Protein AF-A0A3S4I2M2-F1 (afdb_monomer)

Secondary structure (DSSP, 8-state):
--GGGGGGGS-PPP---EE-GGG-B-SHHHHHHHHHTT-SEEEB-TT--HHHHHHHHTT--SEEEEEEEEEPPSSPTT---HHHHHHS--GGGT----GGGS-EEEE-TT--EEEEEE-TTPBPEEE-GGGHHHHHHTTEEEEEE--TT--HHHHHHHHHHHHHHHHHHHHH-TT---SS--EE--SS---GGGS--S-EE-TTSS---S--B--S-SS---EEEEEEEEE-SS-EEEEESS---TT-EEEEEETTEEEEEEEEEEEE-SSSEEEEEESS--GGGGGPPTTEEEEEEE-HHHHHHHHSPPPEEPPS------------------------------B-

Structure (mmCIF, N/CA/C/O backbone):
data_AF-A0A3S4I2M2-F1
#
_entry.id   AF-A0A3S4I2M2-F1
#
loop_
_atom_site.group_PDB
_atom_site.id
_atom_site.type_symbol
_atom_site.label_atom_id
_atom_site.label_alt_id
_atom_site.label_comp_id
_atom_site.label_asym_id
_atom_site.label_entity_id
_atom_site.label_seq_id
_atom_site.pdbx_PDB_ins_code
_atom_site.Cartn_x
_atom_site.Cartn_y
_atom_site.Cartn_z
_atom_site.occupancy
_atom_site.B_iso_or_equiv
_atom_site.auth_seq_id
_atom_site.auth_comp_id
_atom_site.auth_asym_id
_atom_site.auth_atom_id
_atom_site.pdbx_PDB_model_num
ATOM 1 N N . MET A 1 1 ? -7.484 -16.939 21.011 1.00 35.19 1 MET A N 1
ATOM 2 C CA . MET A 1 1 ? -7.460 -16.860 22.488 1.00 35.19 1 MET A CA 1
ATOM 3 C C . MET A 1 1 ? -6.507 -15.728 22.872 1.00 35.19 1 MET A C 1
ATOM 5 O O . MET A 1 1 ? -5.302 -15.943 22.950 1.00 35.19 1 MET A O 1
ATOM 9 N N . CYS A 1 2 ? -7.017 -14.489 22.924 1.00 37.00 2 CYS A N 1
ATOM 10 C CA . CYS A 1 2 ? -6.203 -13.297 23.186 1.00 37.00 2 CYS A CA 1
ATOM 11 C C . CYS A 1 2 ? -5.623 -13.432 24.618 1.00 37.00 2 CYS A C 1
ATOM 13 O O . CYS A 1 2 ? -6.361 -13.692 25.565 1.00 37.00 2 CYS A O 1
ATOM 15 N N . ARG A 1 3 ? -4.291 -13.352 24.763 1.00 40.66 3 ARG A N 1
ATOM 16 C CA . ARG A 1 3 ? -3.510 -13.621 25.996 1.00 40.66 3 ARG A CA 1
ATOM 17 C C . ARG A 1 3 ? -3.758 -12.620 27.152 1.00 40.66 3 ARG A C 1
ATOM 19 O O . ARG A 1 3 ? -2.915 -12.486 28.028 1.00 40.66 3 ARG A O 1
ATOM 26 N N . ILE A 1 4 ? -4.892 -11.921 27.167 1.00 50.25 4 ILE A N 1
ATOM 27 C CA . ILE A 1 4 ? -5.181 -10.821 28.101 1.00 50.25 4 ILE A CA 1
ATOM 28 C C . ILE A 1 4 ? -5.687 -11.311 29.465 1.00 50.25 4 ILE A C 1
ATOM 30 O O . ILE A 1 4 ? -5.427 -10.658 30.471 1.00 50.25 4 ILE A O 1
ATOM 34 N N . TRP A 1 5 ? -6.290 -12.502 29.554 1.00 43.62 5 TRP A N 1
ATOM 35 C CA . TRP A 1 5 ? -6.802 -13.032 30.831 1.00 43.62 5 TRP A CA 1
ATOM 36 C C . TRP A 1 5 ? -5.724 -13.209 31.918 1.00 43.62 5 TRP A C 1
ATOM 38 O O . TRP A 1 5 ? -6.047 -13.222 33.100 1.00 43.62 5 TRP A O 1
ATOM 48 N N . ALA A 1 6 ? -4.441 -13.298 31.549 1.00 43.41 6 ALA A N 1
ATOM 49 C CA . ALA A 1 6 ? -3.341 -13.411 32.509 1.00 43.41 6 ALA A CA 1
ATOM 50 C C . ALA A 1 6 ? -2.900 -12.065 33.123 1.00 43.41 6 ALA A C 1
ATOM 52 O O . ALA A 1 6 ? -2.187 -12.067 34.122 1.00 43.41 6 ALA A O 1
ATOM 53 N N . SER A 1 7 ? -3.317 -10.924 32.560 1.00 49.91 7 SER A N 1
ATOM 54 C CA . SER A 1 7 ? -2.884 -9.595 33.023 1.00 49.91 7 SER A CA 1
ATOM 55 C C . SER A 1 7 ? -3.626 -9.108 34.271 1.00 49.91 7 SER A C 1
ATOM 57 O O . SER A 1 7 ? -3.115 -8.256 34.985 1.00 49.91 7 SER A O 1
ATOM 59 N N . TRP A 1 8 ? -4.803 -9.666 34.565 1.00 52.09 8 TRP A N 1
ATOM 60 C CA . TRP A 1 8 ? -5.685 -9.223 35.655 1.00 52.09 8 TRP A CA 1
ATOM 61 C C . TRP A 1 8 ? -5.229 -9.682 37.054 1.00 52.09 8 TRP A C 1
ATOM 63 O O . TRP A 1 8 ? -5.873 -9.367 38.048 1.00 52.09 8 TRP A O 1
ATOM 73 N N . LYS A 1 9 ? -4.128 -10.444 37.143 1.00 49.28 9 LYS A N 1
ATOM 74 C CA . LYS A 1 9 ? -3.508 -10.894 38.405 1.00 49.28 9 LYS A CA 1
ATOM 75 C C . LYS A 1 9 ? -2.109 -10.320 38.644 1.00 49.28 9 LYS A C 1
ATOM 77 O O . LYS A 1 9 ? -1.438 -10.744 39.581 1.00 49.28 9 LYS A O 1
ATOM 82 N N . LEU A 1 10 ? -1.644 -9.417 37.786 1.00 59.25 10 LEU A N 1
ATOM 83 C CA . LEU A 1 10 ? -0.334 -8.795 37.928 1.00 59.25 10 LEU A CA 1
ATOM 84 C C . LEU A 1 10 ? -0.525 -7.382 38.477 1.00 59.25 10 LEU A C 1
ATOM 86 O O . LEU A 1 10 ? -1.367 -6.643 37.977 1.00 59.25 10 LEU A O 1
ATOM 90 N N . ASP A 1 11 ? 0.259 -7.029 39.493 1.00 74.94 11 ASP A N 1
ATOM 91 C CA . ASP A 1 11 ? 0.353 -5.674 40.048 1.00 74.94 11 ASP A CA 1
ATOM 92 C C . ASP A 1 11 ? 1.120 -4.773 39.065 1.00 74.94 11 ASP A C 1
ATOM 94 O O . ASP A 1 11 ? 2.280 -4.411 39.262 1.00 74.94 11 ASP A O 1
ATOM 98 N N . ILE A 1 12 ? 0.510 -4.541 37.904 1.00 75.38 12 ILE A N 1
ATOM 99 C CA . ILE A 1 12 ? 1.013 -3.642 36.872 1.00 75.38 12 ILE A CA 1
ATOM 100 C C . ILE A 1 12 ? 0.251 -2.317 36.952 1.00 75.38 12 ILE A C 1
ATOM 102 O O . ILE A 1 12 ? -0.955 -2.321 37.212 1.00 75.38 12 ILE A O 1
ATOM 106 N N . PRO A 1 13 ? 0.924 -1.177 36.706 1.00 76.12 13 PRO A N 1
ATOM 107 C CA . PRO A 1 13 ? 0.240 0.106 36.621 1.00 76.12 13 PRO A CA 1
ATOM 108 C C . PRO A 1 13 ? -0.836 0.062 35.524 1.00 76.12 13 PRO A C 1
ATOM 110 O O . PRO A 1 13 ? -0.721 -0.753 34.602 1.00 76.12 13 PRO A O 1
ATOM 113 N N . PRO A 1 14 ? -1.856 0.940 35.577 1.00 78.31 14 PRO A N 1
ATOM 114 C CA . PRO A 1 14 ? -2.854 1.034 34.520 1.00 78.31 14 PRO A CA 1
ATOM 115 C C . PRO A 1 14 ? -2.170 1.191 33.158 1.00 78.31 14 PRO A C 1
ATOM 117 O O . PRO A 1 14 ? -1.456 2.165 32.917 1.00 78.31 14 PRO A O 1
ATOM 120 N N . ILE A 1 15 ? -2.362 0.202 32.289 1.00 83.88 15 ILE A N 1
ATOM 121 C CA . ILE A 1 15 ? -1.884 0.214 30.908 1.00 83.88 15 ILE A CA 1
ATOM 122 C C . ILE A 1 15 ? -3.084 0.173 29.974 1.00 83.88 15 ILE A C 1
ATOM 124 O O . ILE A 1 15 ? -4.062 -0.528 30.236 1.00 83.88 15 ILE A O 1
ATOM 128 N N . GLU A 1 16 ? -3.002 0.901 28.867 1.00 86.31 16 GLU A N 1
ATOM 129 C CA . GLU A 1 16 ? -4.017 0.817 27.824 1.00 86.31 16 GLU A CA 1
ATOM 130 C C . GLU A 1 16 ? -3.968 -0.558 27.151 1.00 86.31 16 GLU A C 1
ATOM 132 O O . GLU A 1 16 ? -2.907 -1.057 26.758 1.00 86.31 16 GLU A O 1
ATOM 137 N N . LEU A 1 17 ? -5.134 -1.191 27.026 1.00 91.06 17 LEU A N 1
ATOM 138 C CA . LEU A 1 17 ? -5.272 -2.504 26.409 1.00 91.06 17 LEU A CA 1
ATOM 139 C C . LEU A 1 17 ? -5.835 -2.344 25.002 1.00 91.06 17 LEU A C 1
ATOM 141 O O . LEU A 1 17 ? -6.965 -1.896 24.817 1.00 91.06 17 LEU A O 1
ATOM 145 N N . HIS A 1 18 ? -5.044 -2.722 23.996 1.00 94.62 18 HIS A N 1
ATOM 146 C CA . HIS A 1 18 ? -5.425 -2.595 22.588 1.00 94.62 18 HIS A CA 1
ATOM 147 C C . HIS A 1 18 ? -5.696 -3.971 21.967 1.00 94.62 18 HIS A C 1
ATOM 149 O O . HIS A 1 18 ? -4.827 -4.853 21.947 1.00 94.62 18 HIS A O 1
ATOM 155 N N . ALA A 1 19 ? -6.897 -4.170 21.424 1.00 95.19 19 ALA A N 1
ATOM 156 C CA . ALA A 1 19 ? -7.272 -5.415 20.770 1.00 95.19 19 ALA A CA 1
ATOM 157 C C . ALA A 1 19 ? -6.795 -5.386 19.316 1.00 95.19 19 ALA A C 1
ATOM 159 O O . ALA A 1 19 ? -7.403 -4.759 18.456 1.00 95.19 19 ALA A O 1
ATOM 160 N N . SER A 1 20 ? -5.680 -6.061 19.039 1.00 91.88 20 SER A N 1
ATOM 161 C CA . SER A 1 20 ? -5.097 -6.103 17.692 1.00 91.88 20 SER A CA 1
ATOM 162 C C . SER A 1 20 ? -5.970 -6.851 16.672 1.00 91.88 20 SER A C 1
ATOM 164 O O . SER A 1 20 ? -6.857 -7.627 17.033 1.00 91.88 20 SER A O 1
ATOM 166 N N . THR A 1 21 ? -5.599 -6.754 15.392 1.00 87.50 21 THR A N 1
ATOM 167 C CA . THR A 1 21 ? -6.203 -7.526 14.289 1.00 87.50 21 THR A CA 1
ATOM 168 C C . THR A 1 21 ? -6.255 -9.032 14.509 1.00 87.50 21 THR A C 1
ATOM 170 O O . THR A 1 21 ? -7.092 -9.698 13.910 1.00 87.50 21 THR A O 1
ATOM 173 N N . GLN A 1 22 ? -5.393 -9.596 15.363 1.00 90.19 22 GLN A N 1
ATOM 174 C CA . GLN A 1 22 ? -5.428 -11.024 15.697 1.00 90.19 22 GLN A CA 1
ATOM 175 C C . GLN A 1 22 ? -6.690 -11.429 16.463 1.00 90.19 22 GLN A C 1
ATOM 177 O O . GLN A 1 22 ? -7.018 -12.614 16.517 1.00 90.19 22 GLN A O 1
ATOM 182 N N . CYS A 1 23 ? -7.402 -10.470 17.057 1.00 92.94 23 CYS A N 1
ATOM 183 C CA . CYS A 1 23 ? -8.679 -10.743 17.685 1.00 92.94 23 CYS A CA 1
ATOM 184 C C . CYS A 1 23 ? -9.833 -10.777 16.656 1.00 92.94 23 CYS A C 1
ATOM 186 O O . CYS A 1 23 ? -10.922 -11.118 17.081 1.00 92.94 23 CYS A O 1
ATOM 188 N N . ASP A 1 24 ? -9.635 -10.549 15.342 1.00 93.19 24 ASP A N 1
ATOM 189 C CA . ASP A 1 24 ? -10.648 -10.726 14.268 1.00 93.19 24 ASP A CA 1
ATOM 190 C C . ASP A 1 24 ? -12.007 -10.058 14.581 1.00 93.19 24 ASP A C 1
ATOM 192 O O . ASP A 1 24 ? -13.033 -10.722 14.759 1.00 93.19 24 ASP A O 1
ATOM 196 N N . ILE A 1 25 ? -12.002 -8.738 14.773 1.00 96.56 25 ILE A N 1
ATOM 197 C CA . ILE A 1 25 ? -13.179 -7.980 15.222 1.00 96.56 25 ILE A CA 1
ATOM 198 C C . ILE A 1 25 ? -14.020 -7.592 14.002 1.00 96.56 25 ILE A C 1
ATOM 200 O O . ILE A 1 25 ? -13.664 -6.675 13.263 1.00 96.56 25 ILE A O 1
ATOM 204 N N . ARG A 1 26 ? -15.120 -8.328 13.788 1.00 95.81 26 ARG A N 1
ATOM 205 C CA . ARG A 1 26 ? -16.028 -8.183 12.633 1.00 95.81 26 ARG A CA 1
ATOM 206 C C . ARG A 1 26 ? -17.499 -7.963 12.983 1.00 95.81 26 ARG A C 1
ATOM 208 O O . ARG A 1 26 ? -18.296 -7.721 12.083 1.00 95.81 26 ARG A O 1
ATOM 215 N N . SER A 1 27 ? -17.870 -8.097 14.253 1.00 97.50 27 SER A N 1
ATOM 216 C CA . SER A 1 27 ? -19.257 -7.968 14.698 1.00 97.50 27 SER A CA 1
ATOM 217 C C . SER A 1 27 ? -19.372 -7.033 15.891 1.00 97.50 27 SER A C 1
ATOM 219 O O . SER A 1 27 ? -18.402 -6.820 16.627 1.00 97.50 27 SER A O 1
ATOM 221 N N . VAL A 1 28 ? -20.577 -6.498 16.067 1.00 98.44 28 VAL A N 1
ATOM 222 C CA . VAL A 1 28 ? -20.928 -5.590 17.160 1.00 98.44 28 VAL A CA 1
ATOM 223 C C . VAL A 1 28 ? -20.733 -6.280 18.505 1.00 98.44 28 VAL A C 1
ATOM 225 O O . VAL A 1 28 ? -20.098 -5.726 19.398 1.00 98.44 28 VAL A O 1
ATOM 228 N N . GLU A 1 29 ? -21.182 -7.528 18.626 1.00 98.31 29 GLU A N 1
ATOM 229 C CA . GLU A 1 29 ? -21.132 -8.297 19.873 1.00 98.31 29 GLU A CA 1
ATOM 230 C C . GLU A 1 29 ? -19.689 -8.492 20.335 1.00 98.31 29 GLU A C 1
ATOM 232 O O . GLU A 1 29 ? -19.379 -8.377 21.518 1.00 98.31 29 GLU A O 1
ATOM 237 N N . LYS A 1 30 ? -18.781 -8.753 19.389 1.00 97.19 30 LYS A N 1
ATOM 238 C CA . LYS A 1 30 ? -17.368 -8.970 19.685 1.00 97.19 30 LYS A CA 1
ATOM 239 C C . LYS A 1 30 ? -16.637 -7.681 20.044 1.00 97.19 30 LYS A C 1
ATOM 241 O O . LYS A 1 30 ? -15.797 -7.708 20.940 1.00 97.19 30 LYS A O 1
ATOM 246 N N . ALA A 1 31 ? -16.934 -6.580 19.352 1.00 97.75 31 ALA A N 1
ATOM 247 C CA . ALA A 1 31 ? -16.385 -5.271 19.692 1.00 97.75 31 ALA A CA 1
ATOM 248 C C . ALA A 1 31 ? -16.832 -4.841 21.095 1.00 97.75 31 ALA A C 1
ATOM 250 O O . ALA A 1 31 ? -15.985 -4.519 21.925 1.00 97.75 31 ALA A O 1
ATOM 251 N N . LYS A 1 32 ? -18.137 -4.952 21.377 1.00 97.69 32 LYS A N 1
ATOM 252 C CA . LYS A 1 32 ? -18.720 -4.671 22.690 1.00 97.69 32 LYS A CA 1
ATOM 253 C C . LYS A 1 32 ? -18.102 -5.532 23.786 1.00 97.69 32 LYS A C 1
ATOM 255 O O . LYS A 1 32 ? -17.615 -4.995 24.767 1.00 97.69 32 LYS A O 1
ATOM 260 N N . PHE A 1 33 ? -18.028 -6.849 23.585 1.00 97.25 33 PHE A N 1
ATOM 261 C CA . PHE A 1 33 ? -17.392 -7.741 24.554 1.00 97.25 33 PHE A CA 1
ATOM 262 C C . PHE A 1 33 ? -15.953 -7.314 24.873 1.00 97.25 33 PHE A C 1
ATOM 264 O O . PHE A 1 33 ? -15.564 -7.310 26.034 1.00 97.25 33 PHE A O 1
ATOM 271 N N . LEU A 1 34 ? -15.154 -6.960 23.858 1.00 96.00 34 LEU A N 1
ATOM 272 C CA . LEU A 1 34 ? -13.774 -6.520 24.075 1.00 96.00 34 LEU A CA 1
ATOM 273 C C . LEU A 1 34 ? -13.711 -5.197 24.852 1.00 96.00 34 LEU A C 1
ATOM 275 O O . LEU A 1 34 ? -12.880 -5.072 25.746 1.00 96.00 34 LEU A O 1
ATOM 279 N N . ALA A 1 35 ? -14.596 -4.247 24.566 1.00 94.19 35 ALA A N 1
ATOM 280 C CA . ALA A 1 35 ? -14.691 -3.014 25.340 1.00 94.19 35 ALA A CA 1
ATOM 281 C C . ALA A 1 35 ? -15.106 -3.280 26.801 1.00 94.19 35 ALA A C 1
ATOM 283 O O . ALA A 1 35 ? -14.430 -2.821 27.719 1.00 94.19 35 ALA A O 1
ATOM 284 N N . ASP A 1 36 ? -16.133 -4.109 27.018 1.00 93.62 36 ASP A N 1
ATOM 285 C CA . ASP A 1 36 ? -16.655 -4.470 28.344 1.00 93.62 36 ASP A CA 1
ATOM 286 C C . ASP A 1 36 ? -15.600 -5.182 29.215 1.00 93.62 36 ASP A C 1
ATOM 288 O O . ASP A 1 36 ? -15.593 -5.037 30.438 1.00 93.62 36 ASP A O 1
ATOM 292 N N . VAL A 1 37 ? -14.669 -5.926 28.601 1.00 92.25 37 VAL A N 1
ATOM 293 C CA . VAL A 1 37 ? -13.530 -6.559 29.297 1.00 92.25 37 VAL A CA 1
ATOM 294 C C . VAL A 1 37 ? -12.271 -5.680 29.329 1.00 92.25 37 VAL A C 1
ATOM 296 O O . VAL A 1 37 ? -11.171 -6.189 29.540 1.00 92.25 37 VAL A O 1
ATOM 299 N N . GLY A 1 38 ? -12.413 -4.368 29.127 1.00 90.75 38 GLY A N 1
ATOM 300 C CA . GLY A 1 38 ? -11.394 -3.365 29.446 1.00 90.75 38 GLY A CA 1
ATOM 301 C C . GLY A 1 38 ? -10.444 -2.969 28.315 1.00 90.75 38 GLY A C 1
ATOM 302 O O . GLY A 1 38 ? -9.428 -2.332 28.591 1.00 90.75 38 GLY A O 1
ATOM 303 N N . PHE A 1 39 ? -10.719 -3.325 27.055 1.00 93.81 39 PHE A N 1
ATOM 304 C CA . PHE A 1 39 ? -9.936 -2.797 25.932 1.00 93.81 39 PHE A CA 1
ATOM 305 C C . PHE A 1 39 ? -10.372 -1.376 25.568 1.00 93.81 39 PHE A C 1
ATOM 307 O O . PHE A 1 39 ? -11.526 -1.143 25.224 1.00 93.81 39 PHE A O 1
ATOM 314 N N . THR A 1 40 ? -9.426 -0.438 25.580 1.00 94.38 40 THR A N 1
ATOM 315 C CA . THR A 1 40 ? -9.667 0.987 25.297 1.00 94.38 40 THR A CA 1
ATOM 316 C C . THR A 1 40 ? -9.562 1.329 23.811 1.00 94.38 40 THR A C 1
ATOM 318 O O . THR A 1 40 ? -10.132 2.323 23.362 1.00 94.38 40 THR A O 1
ATOM 321 N N . GLN A 1 41 ? -8.882 0.490 23.025 1.00 96.88 41 GLN A N 1
ATOM 322 C CA . GLN A 1 41 ? -8.777 0.623 21.573 1.00 96.88 41 GLN A CA 1
ATOM 323 C C . GLN A 1 41 ? -8.928 -0.738 20.894 1.00 96.88 41 GLN A C 1
ATOM 325 O O . GLN A 1 41 ? -8.338 -1.737 21.315 1.00 96.88 41 GLN A O 1
ATOM 330 N N . ILE A 1 42 ? -9.692 -0.784 19.808 1.00 97.56 42 ILE A N 1
ATOM 331 C CA . ILE A 1 42 ? -9.970 -2.006 19.054 1.00 97.56 42 ILE A CA 1
ATOM 332 C C . ILE A 1 42 ? -9.624 -1.820 17.579 1.00 97.56 42 ILE A C 1
ATOM 334 O O . ILE A 1 42 ? -10.023 -0.847 16.942 1.00 97.56 42 ILE A O 1
ATOM 338 N N . VAL A 1 43 ? -8.870 -2.767 17.021 1.00 97.56 43 VAL A N 1
ATOM 339 C CA . VAL A 1 43 ? -8.509 -2.762 15.602 1.00 97.56 43 VAL A CA 1
ATOM 340 C C . VAL A 1 43 ? -9.500 -3.623 14.839 1.00 97.56 43 VAL A C 1
ATOM 342 O O . VAL A 1 43 ? -9.501 -4.852 14.970 1.00 97.56 43 VAL A O 1
ATOM 345 N N . LEU A 1 44 ? -10.344 -2.982 14.039 1.00 97.62 44 LEU A N 1
ATOM 346 C CA . LEU A 1 44 ? -11.351 -3.687 13.259 1.00 97.62 44 LEU A CA 1
ATOM 347 C C . LEU A 1 44 ? -10.725 -4.428 12.075 1.00 97.62 44 LEU A C 1
ATOM 349 O O . LEU A 1 44 ? -9.656 -4.081 11.561 1.00 97.62 44 LEU A O 1
ATOM 353 N N . ALA A 1 45 ? -11.406 -5.486 11.649 1.00 95.69 45 ALA A N 1
ATOM 354 C CA . ALA A 1 45 ? -11.019 -6.244 10.474 1.00 95.69 45 ALA A CA 1
ATOM 355 C C . ALA A 1 45 ? -11.189 -5.404 9.196 1.00 95.69 45 ALA A C 1
ATOM 357 O O . ALA A 1 45 ? -12.135 -4.630 9.068 1.00 95.69 45 ALA A O 1
ATOM 358 N N . ARG A 1 46 ? -10.283 -5.575 8.229 1.00 93.62 46 ARG A N 1
ATOM 359 C CA . ARG A 1 46 ? -10.232 -4.768 6.990 1.00 93.62 46 ARG A CA 1
ATOM 360 C C . ARG A 1 46 ? -11.411 -5.035 6.054 1.00 93.62 46 ARG A C 1
ATOM 362 O O . ARG A 1 46 ? -11.680 -4.247 5.160 1.00 93.62 46 ARG A O 1
ATOM 369 N N . GLU A 1 47 ? -12.075 -6.166 6.251 1.00 93.75 47 GLU A N 1
ATOM 370 C CA . GLU A 1 47 ? -13.180 -6.685 5.452 1.00 93.75 47 GLU A CA 1
ATOM 371 C C . GLU A 1 47 ? -14.572 -6.130 5.815 1.00 93.75 47 GLU A C 1
ATOM 373 O O . GLU A 1 47 ? -15.581 -6.706 5.398 1.00 93.75 47 GLU A O 1
ATOM 378 N N . LEU A 1 48 ? -14.632 -5.042 6.591 1.00 95.88 48 LEU A N 1
ATOM 379 C CA . LEU A 1 48 ? -15.870 -4.369 6.989 1.00 95.88 48 LEU A CA 1
ATOM 380 C C . LEU A 1 48 ? -16.236 -3.203 6.063 1.00 95.88 48 LEU A C 1
ATOM 382 O O . LEU A 1 48 ? -15.371 -2.476 5.576 1.00 95.88 48 LEU A O 1
ATOM 386 N N . SER A 1 49 ? -17.542 -3.019 5.871 1.00 97.19 49 SER A N 1
ATOM 387 C CA . SER A 1 49 ? -18.133 -1.841 5.224 1.00 97.19 49 SER A CA 1
ATOM 388 C C . SER A 1 49 ? -18.306 -0.675 6.202 1.00 97.19 49 SER A C 1
ATOM 390 O O . SER A 1 49 ? -18.324 -0.874 7.419 1.00 97.19 49 SER A O 1
ATOM 392 N N . LEU A 1 50 ? -18.495 0.540 5.678 1.00 98.12 50 LEU A N 1
ATOM 393 C CA . LEU A 1 50 ? -18.735 1.744 6.485 1.00 98.12 50 LEU A CA 1
ATOM 394 C C . LEU A 1 50 ? -19.926 1.592 7.440 1.00 98.12 50 LEU A C 1
ATOM 396 O O . LEU A 1 50 ? -19.817 1.948 8.610 1.00 98.12 50 LEU A O 1
ATOM 400 N N . SER A 1 51 ? -21.034 0.999 6.983 1.00 97.50 51 SER A N 1
ATOM 401 C CA . SER A 1 51 ? -22.222 0.785 7.822 1.00 97.50 51 SER A CA 1
ATOM 402 C C . SER A 1 51 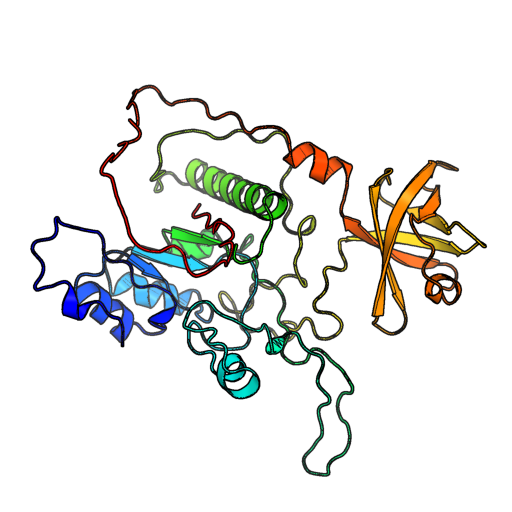? -21.956 -0.187 8.974 1.00 97.50 51 SER A C 1
ATOM 404 O O . SER A 1 51 ? -22.442 0.018 10.084 1.00 97.50 51 SER A O 1
ATOM 406 N N . GLN A 1 52 ? -21.140 -1.220 8.748 1.00 98.00 52 GLN A N 1
ATOM 407 C CA . GLN A 1 52 ? -20.729 -2.148 9.804 1.00 98.00 52 GLN A CA 1
ATOM 408 C C . GLN A 1 52 ? -19.793 -1.480 10.815 1.00 98.00 52 GLN A C 1
ATOM 410 O O . GLN A 1 52 ? -19.927 -1.719 12.013 1.00 98.00 52 GLN A O 1
ATOM 415 N N . ILE A 1 53 ? -18.869 -0.633 10.349 1.00 98.50 53 ILE A N 1
ATOM 416 C CA . ILE A 1 53 ? -17.987 0.152 11.225 1.00 98.50 53 ILE A CA 1
ATOM 417 C C . ILE A 1 53 ? -18.825 1.102 12.091 1.00 98.50 53 ILE A C 1
ATOM 419 O O . ILE A 1 53 ? -18.640 1.132 13.305 1.00 98.50 53 ILE A O 1
ATOM 423 N N . GLN A 1 54 ? -19.802 1.789 11.496 1.00 98.56 54 GLN A N 1
ATOM 424 C CA . GLN A 1 54 ? -20.709 2.691 12.205 1.00 98.56 54 GLN A CA 1
ATOM 425 C C . GLN A 1 54 ? -21.570 1.961 13.243 1.00 98.56 54 GLN A C 1
ATOM 427 O O . GLN A 1 54 ? -21.706 2.434 14.370 1.00 98.56 54 GLN A O 1
ATOM 432 N N . ALA A 1 55 ? -22.111 0.788 12.903 1.00 98.62 55 ALA A N 1
ATOM 433 C CA . ALA A 1 55 ? -22.870 -0.030 13.849 1.00 98.62 55 ALA A CA 1
ATOM 434 C C . ALA A 1 55 ? -22.011 -0.478 15.044 1.00 98.62 55 ALA A C 1
ATOM 436 O O . ALA A 1 55 ? -22.492 -0.512 16.175 1.00 98.62 55 ALA A O 1
ATOM 437 N N . ILE A 1 56 ? -20.731 -0.791 14.810 1.00 98.56 56 ILE A N 1
ATOM 438 C CA . ILE A 1 56 ? -19.781 -1.086 15.888 1.00 98.56 56 ILE A CA 1
ATOM 439 C C . ILE A 1 56 ? -19.533 0.166 16.732 1.00 98.56 56 ILE A C 1
ATOM 441 O O . ILE A 1 56 ? -19.628 0.084 17.952 1.00 98.56 56 ILE A O 1
ATOM 445 N N . HIS A 1 57 ? -19.273 1.317 16.110 1.00 98.56 57 HIS A N 1
ATOM 446 C CA . HIS A 1 57 ? -19.043 2.575 16.822 1.00 98.56 57 HIS A CA 1
ATOM 447 C C . HIS A 1 57 ? -20.194 2.945 17.764 1.00 98.56 57 HIS A C 1
ATOM 449 O O . HIS A 1 57 ? -19.951 3.335 18.898 1.00 98.56 57 HIS A O 1
ATOM 455 N N . GLN A 1 58 ? -21.442 2.760 17.335 1.00 98.38 58 GLN A N 1
ATOM 456 C CA . GLN A 1 58 ? -22.624 3.055 18.154 1.00 98.38 58 GLN A CA 1
ATOM 457 C C . GLN A 1 58 ? -22.780 2.141 19.381 1.00 98.38 58 GLN A C 1
ATOM 459 O O . GLN A 1 58 ? -23.568 2.446 20.273 1.00 98.38 58 GLN A O 1
ATOM 464 N N . ALA A 1 59 ? -22.071 1.013 19.426 1.00 97.88 59 ALA A N 1
ATOM 465 C CA . ALA A 1 59 ? -22.230 -0.008 20.455 1.00 97.88 59 ALA A CA 1
ATOM 466 C C . ALA A 1 59 ? -21.068 -0.078 21.460 1.00 97.88 59 ALA A C 1
ATOM 468 O O . ALA A 1 59 ? -21.116 -0.912 22.369 1.00 97.88 59 ALA A O 1
ATOM 469 N N . THR A 1 60 ? -20.022 0.737 21.290 1.00 96.94 60 THR A N 1
ATOM 470 C CA . THR A 1 60 ? -18.832 0.734 22.151 1.00 96.94 60 THR A CA 1
ATOM 471 C C . THR A 1 60 ? -18.179 2.112 22.242 1.00 96.94 60 THR A C 1
ATOM 473 O O . THR A 1 60 ? -18.020 2.795 21.236 1.00 96.94 60 THR A O 1
ATOM 476 N N . ASP A 1 61 ? -17.672 2.449 23.429 1.00 95.12 61 ASP A N 1
ATOM 477 C CA . ASP A 1 61 ? -16.863 3.654 23.660 1.00 95.12 61 ASP A CA 1
ATOM 478 C C . ASP A 1 61 ? -15.368 3.454 23.338 1.00 95.12 61 ASP A C 1
ATOM 480 O O . ASP A 1 61 ? -14.598 4.414 23.298 1.00 95.12 61 ASP A O 1
ATOM 484 N N . ALA A 1 62 ? -14.926 2.211 23.101 1.00 96.62 62 ALA A N 1
ATOM 485 C CA . ALA A 1 62 ? -13.549 1.926 22.699 1.00 96.62 62 ALA A CA 1
ATOM 486 C C . ALA A 1 62 ? -13.174 2.637 21.387 1.00 96.62 62 ALA A C 1
ATOM 488 O O . ALA A 1 62 ? -13.920 2.620 20.405 1.00 96.62 62 ALA A O 1
ATOM 489 N N . THR A 1 63 ? -11.962 3.190 21.343 1.00 97.69 63 THR A N 1
ATOM 490 C CA . THR A 1 63 ? -11.421 3.855 20.153 1.00 97.69 63 THR A CA 1
ATOM 491 C C . THR A 1 63 ? -11.302 2.860 19.002 1.00 97.69 63 THR A C 1
ATOM 493 O O . THR A 1 63 ? -10.654 1.819 19.126 1.00 97.69 63 THR A O 1
ATOM 496 N N . ILE A 1 64 ? -11.889 3.191 17.852 1.00 98.50 64 ILE A N 1
ATOM 497 C CA . ILE A 1 64 ? -11.812 2.357 16.651 1.00 98.50 64 ILE A CA 1
ATOM 498 C C . ILE A 1 64 ? -10.556 2.701 15.846 1.00 98.50 64 ILE A C 1
ATOM 500 O O . ILE A 1 64 ? -10.371 3.838 15.397 1.00 98.50 64 ILE A O 1
ATOM 504 N N . GLU A 1 65 ? -9.725 1.684 15.613 1.00 98.44 65 GLU A N 1
ATOM 505 C CA . GLU A 1 65 ? -8.603 1.713 14.677 1.00 98.44 65 GLU A CA 1
ATOM 506 C C . GLU A 1 65 ? -8.921 0.906 13.410 1.00 98.44 65 GLU A C 1
ATOM 508 O O . GLU A 1 65 ? -9.404 -0.228 13.489 1.00 98.44 65 GLU A O 1
ATOM 513 N N . PHE A 1 66 ? -8.610 1.458 12.234 1.00 98.12 66 PHE A N 1
ATOM 514 C CA . PHE A 1 66 ? -8.860 0.806 10.943 1.00 98.12 66 PHE A CA 1
ATOM 515 C C . PHE A 1 66 ? -7.666 0.930 9.989 1.00 98.12 66 PHE A C 1
ATOM 517 O O . PHE A 1 66 ? -6.977 1.951 9.966 1.00 98.12 66 PHE A O 1
ATOM 524 N N . PHE A 1 67 ? -7.409 -0.101 9.173 1.00 97.44 67 PHE A N 1
ATOM 525 C CA . PHE A 1 67 ? -6.343 -0.043 8.166 1.00 97.44 67 PHE A CA 1
ATOM 526 C C . PHE A 1 67 ? -6.775 0.776 6.957 1.00 97.44 67 PHE A C 1
ATOM 528 O O . PHE A 1 67 ? -7.761 0.452 6.301 1.00 97.44 67 PHE A O 1
ATOM 535 N N . ILE A 1 68 ? -5.953 1.749 6.589 1.00 97.81 68 ILE A N 1
ATOM 536 C CA . ILE A 1 68 ? -6.205 2.630 5.445 1.00 97.81 68 ILE A CA 1
ATOM 537 C C . ILE A 1 68 ? -5.256 2.407 4.275 1.00 97.81 68 ILE A C 1
ATOM 539 O O . ILE A 1 68 ? -5.589 2.789 3.159 1.00 97.81 68 ILE A O 1
ATOM 543 N N . HIS A 1 69 ? -4.103 1.766 4.495 1.00 97.75 69 HIS A N 1
ATOM 544 C CA . HIS A 1 69 ? -3.112 1.616 3.433 1.00 97.75 69 HIS A CA 1
ATOM 545 C C . HIS A 1 69 ? -2.244 0.361 3.544 1.00 97.75 69 HIS A C 1
ATOM 547 O O . HIS A 1 69 ? -1.928 -0.098 4.647 1.00 97.75 69 HIS A O 1
ATOM 553 N N . GLY A 1 70 ? -1.800 -0.140 2.391 1.00 95.38 70 GLY A N 1
ATOM 554 C CA . GLY A 1 70 ? -0.798 -1.195 2.245 1.00 95.38 70 GLY A CA 1
ATOM 555 C C . GLY A 1 70 ? -1.390 -2.589 2.040 1.00 95.38 70 GLY A C 1
ATOM 556 O O . GLY A 1 70 ? -2.569 -2.748 1.751 1.00 95.38 70 GLY A O 1
ATOM 557 N N . ALA A 1 71 ? -0.570 -3.635 2.139 1.00 92.44 71 ALA A N 1
ATOM 558 C CA . ALA A 1 71 ? -0.919 -4.958 1.614 1.00 92.44 71 ALA A CA 1
ATOM 559 C C . ALA A 1 71 ? -2.230 -5.547 2.187 1.00 92.44 71 ALA A C 1
ATOM 561 O O . ALA A 1 71 ? -2.322 -5.832 3.387 1.00 92.44 71 ALA A O 1
ATOM 562 N N . LEU A 1 72 ? -3.210 -5.833 1.315 1.00 92.50 72 LEU A N 1
ATOM 563 C CA . LEU A 1 72 ? -4.392 -6.625 1.672 1.00 92.50 72 LEU A CA 1
ATOM 564 C C . LEU A 1 72 ? -4.066 -8.119 1.718 1.00 92.50 72 LEU A C 1
ATOM 566 O O . LEU A 1 72 ? -3.278 -8.647 0.925 1.00 92.50 72 LEU A O 1
ATOM 570 N N . CYS A 1 73 ? -4.685 -8.798 2.680 1.00 91.06 73 CYS A N 1
ATOM 571 C CA . CYS A 1 73 ? -4.603 -10.241 2.832 1.00 91.06 73 CYS A CA 1
ATOM 572 C C . CYS A 1 73 ? -5.783 -10.904 2.125 1.00 91.06 73 CYS A C 1
ATOM 574 O O . CYS A 1 73 ? -6.914 -10.463 2.277 1.00 91.06 73 CYS A O 1
ATOM 576 N N . VAL A 1 74 ? -5.510 -12.009 1.425 1.00 91.88 74 VAL A N 1
ATOM 577 C CA . VAL A 1 74 ? -6.548 -12.881 0.842 1.00 91.88 74 VAL A CA 1
ATOM 578 C C . VAL A 1 74 ? -7.350 -13.637 1.904 1.00 91.88 74 VAL A C 1
ATOM 580 O O . VAL A 1 74 ? -8.482 -14.037 1.668 1.00 91.88 74 VAL A O 1
ATOM 583 N N . ALA A 1 75 ? -6.761 -13.826 3.085 1.00 91.19 75 ALA A N 1
ATOM 584 C CA . ALA A 1 75 ? -7.427 -14.399 4.244 1.00 91.19 75 ALA A CA 1
ATOM 585 C C . ALA A 1 75 ? -8.065 -13.304 5.107 1.00 91.19 75 ALA A C 1
ATOM 587 O O . ALA A 1 75 ? -7.590 -12.166 5.119 1.00 91.19 75 ALA A O 1
ATOM 588 N N . TYR A 1 76 ? -9.078 -13.687 5.885 1.00 86.62 76 TYR A N 1
ATOM 589 C CA . TYR A 1 76 ? -9.688 -12.822 6.893 1.00 86.62 76 TYR A CA 1
ATOM 590 C C . TYR A 1 76 ? -8.670 -12.356 7.939 1.00 86.62 76 TYR A C 1
ATOM 592 O O . TYR A 1 76 ? -7.684 -13.047 8.236 1.00 86.62 76 TYR A O 1
ATOM 600 N N . SER A 1 77 ? -8.898 -11.161 8.480 1.00 84.62 77 SER A N 1
ATOM 601 C CA . SER A 1 77 ? -7.954 -10.469 9.354 1.00 84.62 77 SER A CA 1
ATOM 602 C C . SER A 1 77 ? -7.570 -11.334 10.562 1.00 84.62 77 SER A C 1
ATOM 604 O O . SER A 1 77 ? -8.400 -11.712 11.382 1.00 84.62 77 SER A O 1
ATOM 606 N N . GLY A 1 78 ? -6.282 -11.682 10.664 1.00 81.06 78 GLY A N 1
ATOM 607 C CA . GLY A 1 78 ? -5.765 -12.526 11.749 1.00 81.06 78 GLY A CA 1
ATOM 608 C C . GLY A 1 78 ? -6.066 -14.027 11.628 1.00 81.06 78 GLY A C 1
ATOM 609 O O . GLY A 1 78 ? -5.774 -14.766 12.564 1.00 81.06 78 GLY A O 1
ATOM 610 N N . GLN A 1 79 ? -6.613 -14.496 10.500 1.00 89.31 79 GLN A N 1
ATOM 611 C CA . GLN A 1 79 ? -7.036 -15.890 10.292 1.00 89.31 79 GLN A CA 1
ATOM 612 C C . GLN A 1 79 ? -6.357 -16.534 9.069 1.00 89.31 79 GLN A C 1
ATOM 614 O O . GLN A 1 79 ? -7.011 -17.054 8.167 1.00 89.31 79 GLN A O 1
ATOM 619 N N . CYS A 1 80 ? -5.019 -16.510 9.015 1.00 91.62 80 CYS A N 1
ATOM 620 C CA . CYS A 1 80 ? -4.253 -17.088 7.905 1.00 91.62 80 CYS A CA 1
ATOM 621 C C . CYS A 1 80 ? -3.497 -18.366 8.313 1.00 91.62 80 CYS A C 1
ATOM 623 O O . CYS A 1 80 ? -2.488 -18.312 9.020 1.00 91.62 80 CYS A O 1
ATOM 625 N N . TYR A 1 81 ? -3.950 -19.517 7.801 1.00 93.12 81 TYR A N 1
ATOM 626 C CA . TYR A 1 81 ? -3.369 -20.835 8.103 1.00 93.12 81 TYR A CA 1
ATOM 627 C C . TYR A 1 81 ? -2.503 -21.420 6.979 1.00 93.12 81 TYR A C 1
ATOM 629 O O . TYR A 1 81 ? -1.645 -22.256 7.257 1.00 93.12 81 TYR A O 1
ATOM 637 N N . ILE A 1 82 ? -2.656 -20.942 5.736 1.00 93.25 82 ILE A N 1
ATOM 638 C CA . ILE A 1 82 ? -1.927 -21.462 4.562 1.00 93.25 82 ILE A CA 1
ATOM 639 C C . ILE A 1 82 ? -0.407 -21.430 4.757 1.00 93.25 82 ILE A C 1
ATOM 641 O O . ILE A 1 82 ? 0.281 -22.402 4.461 1.00 93.25 82 ILE A O 1
ATOM 645 N N . SER A 1 83 ? 0.112 -20.343 5.339 1.00 91.94 83 SER A N 1
ATOM 646 C CA . SER A 1 83 ? 1.545 -20.195 5.606 1.00 91.94 83 SER A CA 1
ATOM 647 C C . SER A 1 83 ? 2.065 -21.310 6.515 1.00 91.94 83 SER A C 1
ATOM 649 O O . SER A 1 83 ? 3.130 -21.869 6.254 1.00 91.94 83 SER A O 1
ATOM 651 N N . HIS A 1 84 ? 1.309 -21.647 7.563 1.00 93.62 84 HIS A N 1
ATOM 652 C CA . HIS A 1 84 ? 1.716 -22.673 8.514 1.00 93.62 84 HIS A CA 1
ATOM 653 C C . HIS A 1 84 ? 1.605 -24.062 7.892 1.00 93.62 84 HIS A C 1
ATOM 655 O O . HIS A 1 84 ? 2.552 -24.833 7.986 1.00 93.62 84 HIS A O 1
ATOM 661 N N . ALA A 1 85 ? 0.502 -24.339 7.194 1.00 93.88 85 ALA A N 1
ATOM 662 C CA . ALA A 1 85 ? 0.280 -25.623 6.538 1.00 93.88 85 ALA A CA 1
ATOM 663 C C . ALA A 1 85 ? 1.366 -25.958 5.499 1.00 93.88 85 ALA A C 1
ATOM 665 O O . ALA A 1 85 ? 1.796 -27.101 5.419 1.00 93.88 85 ALA A O 1
ATOM 666 N N . GLN A 1 86 ? 1.836 -24.970 4.729 1.00 92.06 86 GLN A N 1
ATOM 667 C CA . GLN A 1 86 ? 2.821 -25.205 3.666 1.00 92.06 86 GLN A CA 1
ATOM 668 C C . GLN A 1 86 ? 4.280 -25.137 4.130 1.00 92.06 86 GLN A C 1
ATOM 670 O O . GLN A 1 86 ? 5.131 -25.808 3.559 1.00 92.06 86 GLN A O 1
ATOM 675 N N . THR A 1 87 ? 4.600 -24.293 5.117 1.00 92.06 87 THR A N 1
ATOM 676 C CA . THR A 1 87 ? 6.005 -23.970 5.451 1.00 92.06 87 THR A CA 1
ATOM 677 C C . THR A 1 87 ? 6.350 -24.128 6.931 1.00 92.06 87 THR A C 1
ATOM 679 O O . THR A 1 87 ? 7.479 -23.862 7.331 1.00 92.06 87 THR A O 1
ATOM 682 N N . GLY A 1 88 ? 5.375 -24.459 7.783 1.00 93.62 88 GLY A N 1
ATOM 683 C CA . GLY A 1 88 ? 5.506 -24.416 9.242 1.00 93.62 88 GLY A CA 1
ATOM 684 C C . GLY A 1 88 ? 5.490 -22.999 9.841 1.00 93.62 88 GLY A C 1
ATOM 685 O O . GLY A 1 88 ? 5.251 -22.841 11.039 1.00 93.62 88 GLY A O 1
ATOM 686 N N . ARG A 1 89 ? 5.655 -21.941 9.034 1.00 93.38 89 ARG A N 1
ATOM 687 C CA . ARG A 1 89 ? 5.711 -20.539 9.490 1.00 93.38 89 ARG A CA 1
ATOM 688 C C . ARG A 1 89 ? 4.317 -19.955 9.724 1.00 93.38 89 ARG A C 1
ATOM 690 O O . ARG A 1 89 ? 3.470 -19.978 8.831 1.00 93.38 89 ARG A O 1
ATOM 697 N N . SER A 1 90 ? 4.054 -19.401 10.909 1.00 92.12 90 SER A N 1
ATOM 698 C CA . SER A 1 90 ? 2.721 -18.898 11.277 1.00 92.12 90 SER A CA 1
ATOM 699 C C . SER A 1 90 ? 2.555 -17.401 10.995 1.00 92.12 90 SER A C 1
ATOM 701 O O . SER A 1 90 ? 3.091 -16.548 11.708 1.00 92.12 90 SER A O 1
ATOM 703 N N . ALA A 1 91 ? 1.715 -17.071 10.009 1.00 90.62 91 ALA A N 1
ATOM 704 C CA . ALA A 1 91 ? 1.347 -15.688 9.702 1.00 90.62 91 ALA A CA 1
ATOM 705 C C . ALA A 1 91 ? 0.681 -14.980 10.900 1.00 90.62 91 ALA A C 1
ATOM 707 O O . ALA A 1 91 ? 1.004 -13.824 11.177 1.00 90.62 91 ALA A O 1
ATOM 708 N N . ASN A 1 92 ? -0.144 -15.704 11.664 1.00 90.31 92 ASN A N 1
ATOM 709 C CA . ASN A 1 92 ? -0.831 -15.214 12.870 1.00 90.31 92 ASN A CA 1
ATOM 710 C C . ASN A 1 92 ? 0.126 -14.955 14.055 1.00 90.31 92 ASN A C 1
ATOM 712 O O . ASN A 1 92 ? -0.254 -14.353 15.054 1.00 90.31 92 ASN A O 1
ATOM 716 N N . ARG A 1 93 ? 1.392 -15.385 13.958 1.00 89.88 93 ARG A N 1
ATOM 717 C CA . ARG A 1 93 ? 2.454 -15.100 14.942 1.00 89.88 93 ARG A CA 1
ATOM 718 C C . ARG A 1 93 ? 3.520 -14.150 14.405 1.00 89.88 93 ARG A C 1
ATOM 720 O O . ARG A 1 93 ? 4.624 -14.097 14.937 1.00 89.88 93 ARG A O 1
ATOM 727 N N . GLY A 1 94 ? 3.207 -13.418 13.339 1.00 87.56 94 GLY A N 1
ATOM 728 C CA . GLY A 1 94 ? 4.154 -12.479 12.762 1.00 87.56 94 GLY A CA 1
ATOM 729 C C . GLY A 1 94 ? 5.262 -13.153 11.953 1.00 87.56 94 GLY A C 1
ATOM 730 O O . GLY A 1 94 ? 6.278 -12.517 11.711 1.00 87.56 94 GLY A O 1
ATOM 731 N N . ASP A 1 95 ? 5.074 -14.377 11.451 1.00 91.19 95 ASP A N 1
ATOM 732 C CA . ASP A 1 95 ? 6.027 -15.070 10.568 1.00 91.19 95 ASP A CA 1
ATOM 733 C C . ASP A 1 95 ? 5.336 -15.549 9.279 1.00 91.19 95 ASP A C 1
ATOM 735 O O . ASP A 1 95 ? 5.127 -16.734 9.040 1.00 91.19 95 ASP A O 1
ATOM 739 N N . CYS A 1 96 ? 4.880 -14.596 8.462 1.00 91.94 96 CYS A N 1
ATOM 740 C CA . CYS A 1 96 ? 4.187 -14.885 7.210 1.00 91.94 96 CYS A CA 1
ATOM 741 C C . CYS A 1 96 ? 5.191 -15.270 6.112 1.00 91.94 96 CYS A C 1
ATOM 743 O O . CYS A 1 96 ? 6.131 -14.522 5.845 1.00 91.94 96 CYS A O 1
ATOM 745 N N . SER A 1 97 ? 4.953 -16.401 5.441 1.00 92.38 97 SER A N 1
ATOM 746 C CA . SER A 1 97 ? 5.731 -16.856 4.275 1.00 92.38 97 SER A CA 1
ATOM 747 C C . SER A 1 97 ? 5.381 -16.148 2.965 1.00 92.38 97 SER A C 1
ATOM 749 O O . SER A 1 97 ? 6.103 -16.299 1.988 1.00 92.38 97 SER A O 1
ATOM 751 N N . GLN A 1 98 ? 4.286 -15.382 2.937 1.00 92.38 98 GLN A N 1
ATOM 752 C CA . GLN A 1 98 ? 3.701 -14.810 1.719 1.00 92.38 98 GLN A CA 1
ATOM 753 C C . GLN A 1 98 ? 3.319 -15.855 0.655 1.00 92.38 98 GLN A C 1
ATOM 755 O O . GLN A 1 98 ? 3.338 -15.558 -0.535 1.00 92.38 98 GLN A O 1
ATOM 760 N N . ALA A 1 99 ? 2.885 -17.051 1.072 1.00 93.50 99 ALA A N 1
ATOM 761 C CA . ALA A 1 99 ? 2.394 -18.103 0.175 1.00 93.50 99 ALA A CA 1
ATOM 762 C C . ALA A 1 99 ? 1.337 -17.623 -0.841 1.00 93.50 99 ALA A C 1
ATOM 764 O O . ALA A 1 99 ? 1.330 -18.063 -1.987 1.00 93.50 99 ALA A O 1
ATOM 765 N N . CYS A 1 100 ? 0.478 -16.667 -0.469 1.00 92.62 100 CYS A N 1
ATOM 766 C CA . CYS A 1 100 ? -0.512 -16.083 -1.381 1.00 92.62 100 CYS A CA 1
ATOM 767 C C . CYS A 1 100 ? 0.095 -15.285 -2.553 1.00 92.62 100 CYS A C 1
ATOM 769 O O . CYS A 1 100 ? -0.622 -14.922 -3.479 1.00 92.62 100 CYS A O 1
ATOM 771 N N . ARG A 1 101 ? 1.400 -14.991 -2.521 1.00 92.50 101 ARG A N 1
ATOM 772 C CA . ARG A 1 101 ? 2.129 -14.274 -3.575 1.00 92.50 101 ARG A CA 1
ATOM 773 C C . ARG A 1 101 ? 2.871 -15.210 -4.529 1.00 92.50 101 ARG A C 1
ATOM 775 O O . ARG A 1 101 ? 3.451 -14.719 -5.489 1.00 92.50 101 ARG A O 1
ATOM 782 N N . LEU A 1 102 ? 2.861 -16.522 -4.295 1.00 92.00 102 LEU A N 1
ATOM 783 C CA . LEU A 1 102 ? 3.467 -17.505 -5.198 1.00 92.00 102 LEU A CA 1
ATOM 784 C C . LEU A 1 102 ? 2.602 -17.718 -6.456 1.00 92.00 102 LEU A C 1
ATOM 786 O O . LEU A 1 102 ? 1.403 -17.427 -6.414 1.00 92.00 102 LEU A O 1
ATOM 790 N N . PRO A 1 103 ? 3.188 -18.180 -7.574 1.00 92.06 103 PRO A N 1
ATOM 791 C CA . PRO A 1 103 ? 2.422 -18.595 -8.743 1.00 92.06 103 PRO A CA 1
ATOM 792 C C . PRO A 1 103 ? 1.725 -19.943 -8.493 1.00 92.06 103 PRO A C 1
ATOM 794 O O . PRO A 1 103 ? 2.271 -20.832 -7.841 1.00 92.06 103 PRO A O 1
ATOM 797 N N . TYR A 1 104 ? 0.517 -20.092 -9.033 1.00 93.00 104 TYR A N 1
ATOM 798 C CA . TY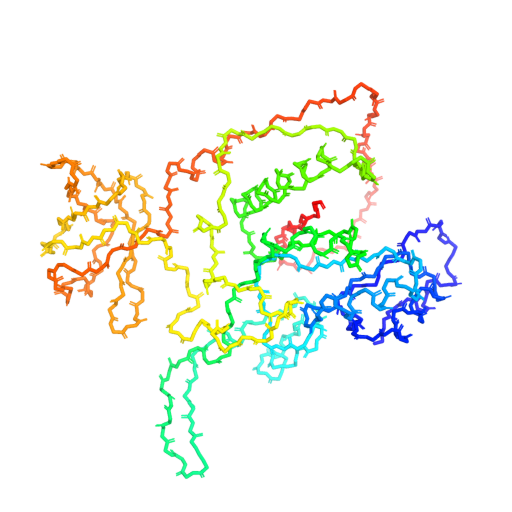R A 1 104 ? -0.330 -21.278 -8.929 1.00 93.00 104 TYR A CA 1
ATOM 799 C C . TYR A 1 104 ? -0.933 -21.632 -10.292 1.00 93.00 104 TYR A C 1
ATOM 801 O O . TYR A 1 104 ? -1.303 -20.750 -11.069 1.00 93.00 104 TYR A O 1
ATOM 809 N N . THR A 1 105 ? -1.099 -22.930 -10.543 1.00 94.69 105 THR A N 1
ATOM 810 C CA . THR A 1 105 ? -1.845 -23.451 -11.695 1.00 94.69 105 THR A CA 1
ATOM 811 C C . THR A 1 105 ? -3.209 -23.949 -11.225 1.00 94.69 105 THR A C 1
ATOM 813 O O . THR A 1 105 ? -3.292 -24.922 -10.476 1.00 94.69 105 THR A O 1
ATOM 816 N N . LEU A 1 106 ? -4.276 -23.272 -11.654 1.00 95.19 106 LEU A N 1
ATOM 817 C CA . LEU A 1 106 ? -5.662 -23.646 -11.378 1.00 95.19 106 LEU A CA 1
ATOM 818 C C . LEU A 1 106 ? -6.124 -24.698 -12.380 1.00 95.19 106 LEU A C 1
ATOM 820 O O . LEU A 1 106 ? -6.041 -24.487 -13.593 1.00 95.19 106 LEU A O 1
ATOM 824 N N . LYS A 1 107 ? -6.655 -25.800 -11.857 1.00 96.44 107 LYS A N 1
ATOM 825 C CA . LYS A 1 107 ? -7.292 -26.862 -12.632 1.00 96.44 107 LYS A CA 1
ATOM 826 C C . LYS A 1 107 ? -8.759 -26.982 -12.236 1.00 96.44 107 LYS A C 1
ATOM 828 O O . LYS A 1 107 ? -9.090 -26.716 -11.082 1.00 96.44 107 LYS A O 1
ATOM 833 N N . ASP A 1 108 ? -9.610 -27.347 -13.186 1.00 96.12 108 ASP A N 1
ATOM 834 C CA . ASP A 1 108 ? -11.000 -27.703 -12.898 1.00 96.12 108 ASP A CA 1
ATOM 835 C C . ASP A 1 108 ? -11.121 -29.136 -12.343 1.00 96.12 108 ASP A C 1
ATOM 837 O O . ASP A 1 108 ? -10.124 -29.832 -12.134 1.00 96.12 108 ASP A O 1
ATOM 841 N N . ASP A 1 109 ? -12.354 -29.566 -12.084 1.00 95.88 109 ASP A N 1
ATOM 842 C CA . ASP A 1 109 ? -12.703 -30.900 -11.585 1.00 95.88 109 ASP A CA 1
ATOM 843 C C . ASP A 1 109 ? -12.317 -32.038 -12.547 1.00 95.88 109 ASP A C 1
ATOM 845 O O . ASP A 1 109 ? -12.067 -33.160 -12.112 1.00 95.88 109 ASP A O 1
ATOM 849 N N . GLN A 1 110 ? -12.195 -31.738 -13.841 1.00 96.19 110 GLN A N 1
ATOM 850 C CA . GLN A 1 110 ? -11.735 -32.656 -14.886 1.00 96.19 110 GLN A CA 1
ATOM 851 C C . GLN A 1 110 ? -10.208 -32.627 -15.076 1.00 96.19 110 GLN A C 1
ATOM 853 O O . GLN A 1 110 ? -9.670 -33.324 -15.937 1.00 96.19 110 GLN A O 1
ATOM 858 N N . GLY A 1 111 ? -9.485 -31.823 -14.290 1.00 94.31 111 GLY A N 1
ATOM 859 C CA . GLY A 1 111 ? -8.031 -31.686 -14.358 1.00 94.31 111 GLY A CA 1
ATOM 860 C C . GLY A 1 111 ? -7.521 -30.789 -15.491 1.00 94.31 111 GLY A C 1
ATOM 861 O O . GLY A 1 111 ? -6.303 -30.689 -15.681 1.00 94.31 111 GLY A O 1
ATOM 862 N N . ARG A 1 112 ? -8.407 -30.108 -16.228 1.00 95.94 112 ARG A N 1
ATOM 863 C CA . ARG A 1 112 ? -8.038 -29.169 -17.297 1.00 95.94 112 ARG A CA 1
ATOM 864 C C . ARG A 1 112 ? -7.501 -27.881 -16.686 1.00 95.94 112 ARG A C 1
ATOM 866 O O . ARG A 1 112 ? -8.018 -27.387 -15.688 1.00 95.94 112 ARG A O 1
ATOM 873 N N . VAL A 1 113 ? -6.454 -27.320 -17.290 1.00 96.25 113 VAL A N 1
ATOM 874 C CA . VAL A 1 113 ? -5.835 -26.078 -16.808 1.00 96.25 113 VAL A CA 1
ATOM 875 C C . VAL A 1 113 ? -6.718 -24.883 -17.166 1.00 96.25 113 VAL A C 1
ATOM 877 O O . VAL A 1 113 ? -6.867 -24.545 -18.336 1.00 96.25 113 VAL A O 1
ATOM 880 N N . VAL A 1 114 ? -7.261 -24.223 -16.143 1.00 94.81 114 VAL A N 1
ATOM 881 C CA . VAL A 1 114 ? -8.044 -22.980 -16.258 1.00 94.81 114 VAL A CA 1
ATOM 882 C C . VAL A 1 114 ? -7.123 -21.761 -16.225 1.00 94.81 114 VAL A C 1
ATOM 884 O O . VAL A 1 114 ? -7.338 -20.775 -16.925 1.00 94.81 114 VAL A O 1
ATOM 887 N N . SER A 1 115 ? -6.072 -21.819 -15.404 1.00 91.12 115 SER A N 1
ATOM 888 C CA . SER A 1 115 ? -5.068 -20.761 -15.303 1.00 91.12 115 SER A CA 1
ATOM 889 C C . SER A 1 115 ? -3.706 -21.369 -15.009 1.00 91.12 115 SER A C 1
ATOM 891 O O . SER A 1 115 ? -3.604 -22.229 -14.141 1.00 91.12 115 SER A O 1
ATOM 893 N N . TYR A 1 116 ? -2.670 -20.940 -15.721 1.00 91.06 116 TYR A N 1
ATOM 894 C CA . TYR A 1 116 ? -1.321 -21.491 -15.603 1.00 91.06 116 TYR A CA 1
ATOM 895 C C . TYR A 1 116 ? -0.378 -20.467 -14.967 1.00 91.06 116 TYR A C 1
ATOM 897 O O . TYR A 1 116 ? -0.327 -19.332 -15.439 1.00 91.06 116 TYR A O 1
ATOM 905 N N . GLU A 1 117 ? 0.335 -20.877 -13.911 1.00 89.44 117 GLU A N 1
ATOM 906 C CA . GLU A 1 117 ? 1.385 -20.101 -13.224 1.00 89.44 117 GLU A CA 1
ATOM 907 C C . GLU A 1 117 ? 1.019 -18.635 -12.924 1.00 89.44 117 GLU A C 1
ATOM 909 O O . GLU A 1 117 ? 1.814 -17.715 -13.098 1.00 89.44 117 GLU A O 1
ATOM 914 N N . LYS A 1 118 ? -0.201 -18.404 -12.427 1.00 89.06 118 LYS A N 1
ATOM 915 C CA . LYS A 1 118 ? -0.683 -17.069 -12.047 1.00 89.06 118 LYS A CA 1
ATOM 916 C C . LYS A 1 118 ? -0.649 -16.845 -10.543 1.00 89.06 118 LYS A C 1
ATOM 918 O O . LYS A 1 118 ? -0.817 -17.769 -9.751 1.00 89.06 118 LYS A O 1
ATOM 923 N N . HIS A 1 119 ? -0.547 -15.589 -10.122 1.00 91.88 119 HIS A N 1
ATOM 924 C CA . HIS A 1 119 ? -0.581 -15.200 -8.710 1.00 91.88 119 HIS A CA 1
ATOM 925 C C . HIS A 1 119 ? -2.021 -15.091 -8.191 1.00 91.88 119 HIS A C 1
ATOM 927 O O . HIS A 1 119 ? -2.446 -14.050 -7.701 1.00 91.88 119 HIS A O 1
ATOM 933 N N . LEU A 1 120 ? -2.792 -16.173 -8.310 1.00 91.94 120 LEU A N 1
ATOM 934 C CA . LEU A 1 120 ? -4.253 -16.203 -8.136 1.00 91.94 120 LEU A CA 1
ATOM 935 C C . LEU A 1 120 ? -4.753 -15.768 -6.749 1.00 91.94 120 LEU A C 1
ATOM 937 O O . LEU A 1 120 ? -5.912 -15.403 -6.593 1.00 91.94 120 LEU A O 1
ATOM 941 N N . LEU A 1 121 ? -3.886 -15.811 -5.737 1.00 93.88 121 LEU A N 1
ATOM 942 C CA . LEU A 1 121 ? -4.198 -15.424 -4.358 1.00 93.88 121 LEU A CA 1
ATOM 943 C C . LEU A 1 121 ? -3.614 -14.049 -3.981 1.00 93.88 121 LEU A C 1
ATOM 945 O O . LEU A 1 121 ? -3.734 -13.605 -2.838 1.00 93.88 121 LEU A O 1
ATOM 949 N N . SER A 1 122 ? -2.950 -13.377 -4.922 1.00 93.56 122 SER A N 1
ATOM 950 C CA . SER A 1 122 ? -2.307 -12.085 -4.716 1.00 93.56 122 SER A CA 1
ATOM 951 C C . SER A 1 122 ? -3.343 -10.977 -4.872 1.00 93.56 122 SER A C 1
ATOM 953 O O . SER A 1 122 ? -3.920 -10.812 -5.941 1.00 93.56 122 SER A O 1
ATOM 955 N N . MET A 1 123 ? -3.570 -10.203 -3.813 1.00 93.44 123 MET A N 1
ATOM 956 C CA . MET A 1 123 ? -4.454 -9.033 -3.838 1.00 93.44 123 MET A CA 1
ATOM 957 C C . MET A 1 123 ? -3.691 -7.738 -4.117 1.00 93.44 123 MET A C 1
ATOM 959 O O . MET A 1 123 ? -2.517 -7.623 -3.747 1.00 93.44 123 MET A O 1
ATOM 963 N N . LYS A 1 124 ? -4.378 -6.750 -4.688 1.00 94.38 124 LYS A N 1
ATOM 964 C CA . LYS A 1 124 ? -3.931 -5.352 -4.703 1.00 94.38 124 LYS A CA 1
ATOM 965 C C . LYS A 1 124 ? -3.744 -4.828 -3.272 1.00 94.38 124 LYS A C 1
ATOM 967 O O . LYS A 1 124 ? -4.252 -5.411 -2.310 1.00 94.38 124 LYS A O 1
ATOM 972 N N . ASP A 1 125 ? -2.982 -3.755 -3.116 1.00 94.75 125 ASP A N 1
ATOM 973 C CA . ASP A 1 125 ? -2.796 -3.104 -1.819 1.00 94.75 125 ASP A CA 1
ATOM 974 C C . ASP A 1 125 ? -4.034 -2.226 -1.502 1.00 94.75 125 ASP A C 1
ATOM 976 O O . ASP A 1 125 ? -4.724 -1.743 -2.398 1.00 94.75 125 ASP A O 1
ATOM 980 N N . ASN A 1 126 ? -4.354 -2.071 -0.217 1.00 95.81 126 ASN A N 1
ATOM 981 C CA . ASN A 1 126 ? -5.419 -1.201 0.274 1.00 95.81 126 ASN A CA 1
ATOM 982 C C . ASN A 1 126 ? -5.022 0.255 0.046 1.00 95.81 126 ASN A C 1
ATOM 984 O O . ASN A 1 126 ? -3.898 0.627 0.392 1.00 95.81 126 ASN A O 1
ATOM 988 N N . ASP A 1 127 ? -5.949 1.073 -0.431 1.00 96.62 127 ASP A N 1
ATOM 989 C CA . ASP A 1 127 ? -5.812 2.525 -0.437 1.00 96.62 127 ASP A CA 1
ATOM 990 C C . ASP A 1 127 ? -7.165 3.171 -0.130 1.00 96.62 127 ASP A C 1
ATOM 992 O O . ASP A 1 127 ? -8.112 3.074 -0.907 1.00 96.62 127 ASP A O 1
ATOM 996 N N . GLN A 1 128 ? -7.250 3.817 1.031 1.00 97.69 128 GLN A N 1
ATOM 997 C CA . GLN A 1 128 ? -8.455 4.488 1.515 1.00 97.69 128 GLN A CA 1
ATOM 998 C C . GLN A 1 128 ? -8.358 6.014 1.425 1.00 97.69 128 GLN A C 1
ATOM 1000 O O . GLN A 1 128 ? -9.114 6.709 2.100 1.00 97.69 128 GLN A O 1
ATOM 1005 N N . THR A 1 129 ? -7.449 6.551 0.601 1.00 97.38 129 THR A N 1
ATOM 1006 C CA . THR A 1 129 ? -7.262 8.005 0.432 1.00 97.38 129 THR A CA 1
ATOM 1007 C C . THR A 1 129 ? -8.584 8.726 0.160 1.00 97.38 129 THR A C 1
ATOM 1009 O O . THR A 1 129 ? -8.875 9.731 0.800 1.00 97.38 129 THR A O 1
ATOM 1012 N N . ALA A 1 130 ? -9.420 8.177 -0.727 1.00 97.00 130 ALA A N 1
ATOM 1013 C CA . ALA A 1 130 ? -10.705 8.773 -1.097 1.00 97.00 130 ALA A CA 1
ATOM 1014 C C . ALA A 1 130 ? -11.816 8.606 -0.039 1.00 97.00 130 ALA A C 1
ATOM 1016 O O . ALA A 1 130 ? -12.870 9.219 -0.166 1.00 97.00 130 ALA A O 1
ATOM 1017 N N . ASN A 1 131 ? -11.602 7.789 0.998 1.00 97.88 131 ASN A N 1
ATOM 1018 C CA . ASN A 1 131 ? -12.640 7.388 1.953 1.00 97.88 131 ASN A CA 1
ATOM 1019 C C . ASN A 1 131 ? -12.384 7.900 3.379 1.00 97.88 131 ASN A C 1
ATOM 1021 O O . ASN A 1 131 ? -13.102 7.514 4.298 1.00 97.88 131 ASN A O 1
ATOM 1025 N N . LEU A 1 132 ? -11.373 8.750 3.594 1.00 98.19 132 LEU A N 1
ATOM 1026 C CA . LEU A 1 132 ? -10.995 9.214 4.935 1.00 98.19 132 LEU A CA 1
ATOM 1027 C C . LEU A 1 132 ? -12.145 9.922 5.658 1.00 98.19 132 LEU A C 1
ATOM 1029 O O . LEU A 1 132 ? -12.433 9.568 6.796 1.00 98.19 132 LEU A O 1
ATOM 1033 N N . GLY A 1 133 ? -12.834 10.858 4.995 1.00 97.75 133 GLY A N 1
ATOM 1034 C CA . GLY A 1 133 ? -13.990 11.549 5.580 1.00 97.75 133 GLY A CA 1
ATOM 1035 C C . GLY A 1 133 ? -15.087 10.572 6.006 1.00 97.75 133 GLY A C 1
ATOM 1036 O O . GLY A 1 133 ? -15.482 10.554 7.167 1.00 97.75 133 GLY A O 1
ATOM 1037 N N . ALA A 1 134 ? -15.474 9.663 5.107 1.00 98.19 134 ALA A N 1
ATOM 1038 C CA . ALA A 1 134 ? -16.490 8.652 5.388 1.00 98.19 134 ALA A CA 1
ATOM 1039 C C . ALA A 1 134 ? -16.090 7.696 6.528 1.00 98.19 134 ALA A C 1
ATOM 1041 O O . ALA A 1 134 ? -16.928 7.305 7.336 1.00 98.19 134 ALA A O 1
ATOM 1042 N N . LEU A 1 135 ? -14.807 7.331 6.632 1.00 98.56 135 LEU A N 1
ATOM 1043 C CA . LEU A 1 135 ? -14.293 6.521 7.740 1.00 98.56 135 LEU A CA 1
ATOM 1044 C C . LEU A 1 135 ? -14.339 7.281 9.075 1.00 98.56 135 LEU A C 1
ATOM 1046 O O . LEU A 1 135 ? -14.678 6.684 10.097 1.00 98.56 135 LEU A O 1
ATOM 1050 N N . ILE A 1 136 ? -14.026 8.582 9.077 1.00 98.19 136 ILE A N 1
ATOM 1051 C CA . ILE A 1 136 ? -14.163 9.445 10.262 1.00 98.19 136 ILE A CA 1
ATOM 1052 C C . ILE A 1 136 ? -15.630 9.504 10.699 1.00 98.19 136 ILE A C 1
ATOM 1054 O O . ILE A 1 136 ? -15.917 9.311 11.885 1.00 98.19 136 ILE A O 1
ATOM 1058 N N . ASP A 1 137 ? -16.551 9.702 9.756 1.00 97.88 137 ASP A N 1
ATOM 1059 C CA . ASP A 1 137 ? -17.995 9.759 10.020 1.00 97.88 137 ASP A CA 1
ATOM 1060 C C . ASP A 1 137 ? -18.546 8.422 10.528 1.00 97.88 137 ASP A C 1
ATOM 1062 O O . ASP A 1 137 ? -19.407 8.391 11.406 1.00 97.88 137 ASP A O 1
ATOM 1066 N N . ALA A 1 138 ? -17.994 7.304 10.050 1.00 98.31 138 ALA A N 1
ATOM 1067 C CA . ALA A 1 138 ? -18.308 5.970 10.554 1.00 98.31 138 ALA A CA 1
ATOM 1068 C C . ALA A 1 138 ? -17.753 5.699 11.969 1.00 98.31 138 ALA A C 1
ATOM 1070 O O . ALA A 1 138 ? -18.062 4.659 12.547 1.00 98.31 138 ALA A O 1
ATOM 1071 N N . GLY A 1 139 ? -16.949 6.602 12.542 1.00 97.69 139 GLY A N 1
ATOM 1072 C CA . GLY A 1 139 ? -16.442 6.498 13.915 1.00 97.69 139 GLY A CA 1
ATOM 1073 C C . GLY A 1 139 ? -14.979 6.077 14.050 1.00 97.69 139 GLY A C 1
ATOM 1074 O O . GLY A 1 139 ? -14.502 5.892 15.169 1.00 97.69 139 GLY A O 1
ATOM 1075 N N . VAL A 1 140 ? -14.228 5.939 12.951 1.00 98.38 140 VAL A N 1
ATOM 1076 C CA . VAL A 1 140 ? -12.788 5.646 13.029 1.00 98.38 140 VAL A CA 1
ATOM 1077 C C . VAL A 1 140 ? -12.051 6.857 13.603 1.00 98.38 140 VAL A C 1
ATOM 1079 O O . VAL A 1 140 ? -12.283 7.999 13.197 1.00 98.38 140 VAL A O 1
ATOM 1082 N N . ARG A 1 141 ? -11.158 6.617 14.568 1.00 97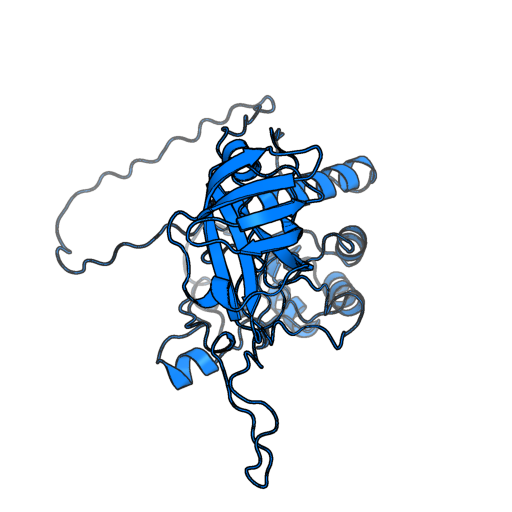.00 141 ARG A N 1
ATOM 1083 C CA . ARG A 1 141 ? -10.353 7.666 15.224 1.00 97.00 141 ARG A CA 1
ATOM 1084 C C . ARG A 1 141 ? -8.853 7.397 15.191 1.00 97.00 141 ARG A C 1
ATOM 1086 O O . ARG A 1 141 ? -8.072 8.307 15.442 1.00 97.00 141 ARG A O 1
ATOM 1093 N N . SER A 1 142 ? -8.444 6.180 14.839 1.00 97.12 142 SER A N 1
ATOM 1094 C CA . SER A 1 142 ? -7.044 5.826 14.625 1.00 97.12 142 SER A CA 1
ATOM 1095 C C . SER A 1 142 ? -6.865 5.155 13.263 1.00 97.12 142 SER A C 1
ATOM 1097 O O . SER A 1 142 ? -7.586 4.219 12.908 1.00 97.12 142 SER A O 1
ATOM 1099 N N . PHE A 1 143 ? -5.907 5.641 12.475 1.00 97.69 143 PHE A N 1
ATOM 1100 C CA . PHE A 1 143 ? -5.684 5.177 11.110 1.00 97.69 143 PHE A CA 1
ATOM 1101 C C . PHE A 1 143 ? -4.378 4.399 11.006 1.00 97.69 143 PHE A C 1
ATOM 1103 O O . PHE A 1 143 ? -3.291 4.902 11.295 1.00 97.69 143 PHE A O 1
ATOM 1110 N N . LYS A 1 144 ? -4.478 3.142 10.572 1.00 96.69 144 LYS 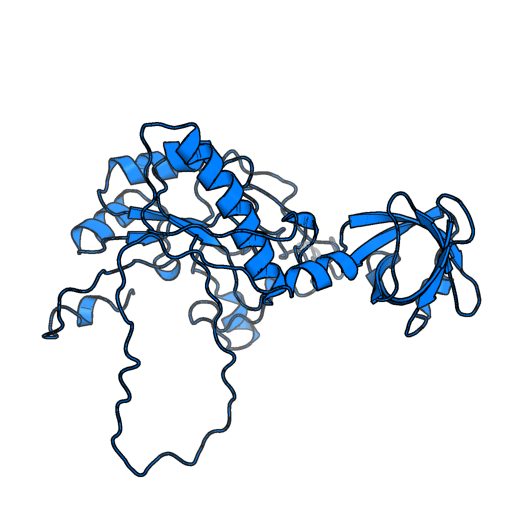A N 1
ATOM 1111 C CA . LYS A 1 144 ? -3.343 2.223 10.529 1.00 96.69 144 LYS A CA 1
ATOM 1112 C C . LYS A 1 144 ? -2.798 2.033 9.118 1.00 96.69 144 LYS A C 1
ATOM 1114 O O . LYS A 1 144 ? -3.544 1.749 8.179 1.00 96.69 144 LYS A O 1
ATOM 1119 N N . ILE A 1 145 ? -1.476 2.092 8.986 1.00 97.06 145 ILE A N 1
ATOM 1120 C CA . ILE A 1 145 ? -0.748 1.790 7.748 1.00 97.06 145 ILE A CA 1
ATOM 1121 C C . ILE A 1 145 ? -0.026 0.446 7.902 1.00 97.06 145 ILE A C 1
ATOM 1123 O O . ILE A 1 145 ? 0.659 0.195 8.895 1.00 97.06 145 ILE A O 1
ATOM 1127 N N . GLU A 1 146 ? -0.147 -0.434 6.908 1.00 94.25 146 GLU A N 1
ATOM 1128 C CA . GLU A 1 146 ? 0.625 -1.677 6.847 1.00 94.25 146 GLU A CA 1
ATOM 1129 C C . GLU A 1 146 ? 2.070 -1.386 6.406 1.00 94.25 146 GLU A C 1
ATOM 1131 O O . GLU A 1 146 ? 2.342 -1.120 5.230 1.00 94.25 146 GLU A O 1
ATOM 1136 N N . GLY A 1 147 ? 2.994 -1.430 7.371 1.00 91.00 147 GLY A N 1
ATOM 1137 C CA . GLY A 1 147 ? 4.425 -1.147 7.192 1.00 91.00 147 GLY A CA 1
ATOM 1138 C C . GLY A 1 147 ? 5.341 -2.373 7.269 1.00 91.00 147 GLY A C 1
ATOM 1139 O O . GLY A 1 147 ? 6.560 -2.239 7.155 1.00 91.00 147 GLY A O 1
ATOM 1140 N N . ARG A 1 148 ? 4.812 -3.587 7.479 1.00 86.19 148 ARG A N 1
ATOM 1141 C CA . ARG A 1 148 ? 5.663 -4.769 7.658 1.00 86.19 148 ARG A CA 1
ATOM 1142 C C . ARG A 1 148 ? 6.469 -5.061 6.387 1.00 86.19 148 ARG A C 1
ATOM 1144 O O . ARG A 1 148 ? 5.903 -5.204 5.306 1.00 86.19 148 ARG A O 1
ATOM 1151 N N . TYR A 1 149 ? 7.787 -5.212 6.542 1.00 83.31 149 TYR A N 1
ATOM 1152 C CA . TYR A 1 149 ? 8.752 -5.396 5.443 1.00 83.31 149 TYR A CA 1
ATOM 1153 C C . TYR A 1 149 ? 8.842 -4.220 4.459 1.00 83.31 149 TYR A C 1
ATOM 1155 O O . TYR A 1 149 ? 9.352 -4.391 3.353 1.00 83.31 149 TYR A O 1
ATOM 1163 N N . LYS A 1 150 ? 8.343 -3.041 4.836 1.00 90.06 150 LYS A N 1
ATOM 1164 C CA . LYS A 1 150 ? 8.468 -1.826 4.033 1.00 90.06 150 LYS A CA 1
ATOM 1165 C C . LYS A 1 150 ? 9.719 -1.058 4.448 1.00 90.06 150 LYS A C 1
ATOM 1167 O O . LYS A 1 150 ? 10.157 -1.133 5.595 1.00 90.06 150 LYS A O 1
ATOM 1172 N N . ASP A 1 151 ? 10.306 -0.354 3.493 1.00 89.75 151 ASP A N 1
ATOM 1173 C CA . ASP A 1 151 ? 11.492 0.459 3.715 1.00 89.75 151 ASP A CA 1
ATOM 1174 C C . ASP A 1 151 ? 11.124 1.854 4.252 1.00 89.75 151 ASP A C 1
ATOM 1176 O O . ASP A 1 151 ? 9.957 2.241 4.360 1.00 89.75 151 ASP A O 1
ATOM 1180 N N . MET A 1 152 ? 12.146 2.638 4.592 1.00 89.19 152 MET A N 1
ATOM 1181 C CA . MET A 1 152 ? 11.948 3.997 5.099 1.00 89.19 152 MET A CA 1
ATOM 1182 C C . MET A 1 152 ? 11.301 4.930 4.070 1.00 89.19 152 MET A C 1
ATOM 1184 O O . MET A 1 152 ? 10.597 5.858 4.469 1.00 89.19 152 MET A O 1
ATOM 1188 N N . SER A 1 153 ? 11.534 4.701 2.772 1.00 89.62 153 SER A N 1
ATOM 1189 C CA . SER A 1 153 ? 10.967 5.529 1.703 1.00 89.62 153 SER A CA 1
ATOM 1190 C C . SER A 1 153 ? 9.442 5.395 1.669 1.00 89.62 153 SER A C 1
ATOM 1192 O O . SER A 1 153 ? 8.739 6.405 1.731 1.00 89.62 153 SER A O 1
ATOM 1194 N N . TYR A 1 154 ? 8.934 4.160 1.730 1.00 93.12 154 TYR A N 1
ATOM 1195 C CA . TYR A 1 154 ? 7.512 3.863 1.868 1.00 93.12 154 TYR A CA 1
ATOM 1196 C C . TYR A 1 154 ? 6.922 4.479 3.137 1.00 93.12 154 TYR A C 1
ATOM 1198 O O . TYR A 1 154 ? 5.915 5.180 3.067 1.00 93.12 154 TYR A O 1
ATOM 1206 N N . VAL A 1 155 ? 7.552 4.267 4.299 1.00 93.12 155 VAL A N 1
ATOM 1207 C CA . VAL A 1 155 ? 7.007 4.765 5.573 1.00 93.12 155 VAL A CA 1
ATOM 1208 C C . VAL A 1 155 ? 6.903 6.291 5.567 1.00 93.12 155 VAL A C 1
ATOM 1210 O O . VAL A 1 155 ? 5.845 6.815 5.911 1.00 93.12 155 VAL A O 1
ATOM 1213 N N . LYS A 1 156 ? 7.948 7.013 5.135 1.00 92.38 156 LYS A N 1
ATOM 1214 C CA . LYS A 1 156 ? 7.922 8.484 5.050 1.00 92.38 156 LYS A CA 1
ATOM 1215 C C . LYS A 1 156 ? 6.845 8.979 4.089 1.00 92.38 156 LYS A C 1
ATOM 1217 O O . LYS A 1 156 ? 6.092 9.878 4.449 1.00 92.38 156 LYS A O 1
ATOM 1222 N N . ASN A 1 157 ? 6.774 8.391 2.897 1.00 94.75 157 ASN A N 1
ATOM 1223 C CA . ASN A 1 157 ? 5.836 8.796 1.862 1.00 94.75 157 ASN A CA 1
ATOM 1224 C C . ASN A 1 157 ? 4.375 8.608 2.283 1.00 94.75 157 ASN A C 1
ATOM 1226 O O . ASN A 1 157 ? 3.608 9.565 2.284 1.00 94.75 157 ASN A O 1
ATOM 1230 N N . ILE A 1 158 ? 4.005 7.390 2.687 1.00 96.62 158 ILE A N 1
ATOM 1231 C CA . ILE A 1 158 ? 2.612 7.062 3.008 1.00 96.62 158 ILE A CA 1
ATOM 1232 C C . ILE A 1 158 ? 2.157 7.798 4.272 1.00 96.62 158 ILE A C 1
ATOM 1234 O O . ILE A 1 158 ? 1.043 8.311 4.318 1.00 96.62 158 ILE A O 1
ATOM 1238 N N . THR A 1 159 ? 3.028 7.927 5.277 1.00 95.12 159 THR A N 1
ATOM 1239 C CA . THR A 1 159 ? 2.718 8.715 6.482 1.00 95.12 159 THR A CA 1
ATOM 1240 C C . THR A 1 159 ? 2.490 10.186 6.129 1.00 95.12 159 THR A C 1
ATOM 1242 O O . THR A 1 159 ? 1.503 10.764 6.573 1.00 95.12 159 THR A O 1
ATOM 1245 N N . ALA A 1 160 ? 3.364 10.790 5.313 1.00 94.75 160 ALA A N 1
ATOM 1246 C CA . ALA A 1 160 ? 3.219 12.182 4.886 1.00 94.75 160 ALA A CA 1
ATOM 1247 C C . ALA A 1 160 ? 1.937 12.407 4.070 1.00 94.75 160 ALA A C 1
ATOM 1249 O O . ALA A 1 160 ? 1.221 13.369 4.333 1.00 94.75 160 ALA A O 1
ATOM 1250 N N . HIS A 1 161 ? 1.618 11.493 3.145 1.00 96.56 161 HIS A N 1
ATOM 1251 C CA . HIS A 1 161 ? 0.384 11.517 2.353 1.00 96.56 161 HIS A CA 1
ATOM 1252 C C . HIS A 1 161 ? -0.855 11.610 3.248 1.00 96.56 161 HIS A C 1
ATOM 1254 O O . HIS A 1 161 ? -1.604 12.580 3.187 1.00 96.56 161 HIS A O 1
ATOM 1260 N N . TYR A 1 162 ? -1.042 10.638 4.145 1.00 96.88 162 TYR A N 1
ATOM 1261 C CA . TYR A 1 162 ? -2.222 10.619 5.009 1.00 96.88 162 TYR A CA 1
ATOM 1262 C C . TYR A 1 162 ? -2.214 11.736 6.047 1.00 96.88 162 TYR A C 1
ATOM 1264 O O . TYR A 1 162 ? -3.284 12.225 6.399 1.00 96.88 162 TYR A O 1
ATOM 1272 N N . ARG A 1 163 ? -1.043 12.186 6.515 1.00 94.31 163 ARG A N 1
ATOM 1273 C CA . ARG A 1 163 ? -0.967 13.320 7.441 1.00 94.31 163 ARG A CA 1
ATOM 1274 C C . ARG A 1 163 ? -1.448 14.613 6.788 1.00 94.31 163 ARG A C 1
ATOM 1276 O O . ARG A 1 163 ? -2.206 15.330 7.430 1.00 94.31 163 ARG A O 1
ATOM 1283 N N . GLN A 1 164 ? -1.065 14.878 5.534 1.00 94.25 164 GLN A N 1
ATOM 1284 C CA . GLN A 1 164 ? -1.557 16.037 4.778 1.00 94.25 164 GLN A CA 1
ATOM 1285 C C . GLN A 1 164 ? -3.077 15.977 4.597 1.00 94.25 164 GLN A C 1
ATOM 1287 O O . GLN A 1 164 ? -3.764 16.952 4.886 1.00 94.25 164 GLN A O 1
ATOM 1292 N N . MET A 1 165 ? -3.606 14.816 4.200 1.00 96.06 165 MET A N 1
ATOM 1293 C CA . MET A 1 165 ? -5.049 14.634 4.014 1.00 96.06 165 MET A CA 1
ATOM 1294 C C . MET A 1 165 ? -5.833 14.816 5.322 1.00 96.06 165 MET A C 1
ATOM 1296 O O . MET A 1 165 ? -6.841 15.513 5.352 1.00 96.06 165 MET A O 1
ATOM 1300 N N . LEU A 1 166 ? -5.370 14.209 6.419 1.00 95.25 166 LEU A N 1
ATOM 1301 C CA . LEU A 1 166 ? -6.033 14.305 7.720 1.00 95.25 166 LEU A CA 1
ATOM 1302 C C . LEU A 1 166 ? -5.907 15.704 8.336 1.00 95.25 166 LEU A C 1
ATOM 1304 O O . LEU A 1 166 ? -6.840 16.148 8.994 1.00 95.25 166 LEU A O 1
ATOM 1308 N N . ASP A 1 167 ? -4.781 16.397 8.142 1.00 93.69 167 ASP A N 1
ATOM 1309 C CA . ASP A 1 167 ? -4.622 17.786 8.589 1.00 93.69 167 ASP A CA 1
ATOM 1310 C C . ASP A 1 167 ? -5.597 18.714 7.863 1.00 93.69 167 ASP A C 1
ATOM 1312 O O . ASP A 1 167 ? -6.272 19.491 8.531 1.00 93.69 167 ASP A O 1
ATOM 1316 N N . ALA A 1 168 ? -5.742 18.567 6.542 1.00 94.56 168 ALA A N 1
ATOM 1317 C CA . ALA A 1 168 ? -6.724 19.322 5.766 1.00 94.56 168 ALA A CA 1
ATOM 1318 C C . ALA A 1 168 ? -8.160 19.062 6.253 1.00 94.56 168 ALA A C 1
ATOM 1320 O O . ALA A 1 168 ? -8.910 20.008 6.470 1.00 94.56 168 ALA A O 1
ATOM 1321 N N . ILE A 1 169 ? -8.518 17.796 6.512 1.00 96.25 169 ILE A N 1
ATOM 1322 C CA . ILE A 1 169 ? -9.839 17.447 7.056 1.00 96.25 169 ILE A CA 1
ATOM 1323 C C . ILE A 1 169 ? -10.060 18.088 8.433 1.00 96.25 169 ILE A C 1
ATOM 1325 O O . ILE A 1 169 ? -11.138 18.610 8.680 1.00 96.25 169 ILE A O 1
ATOM 1329 N N . ILE A 1 170 ? -9.071 18.061 9.333 1.00 94.25 170 ILE A N 1
ATOM 1330 C CA . ILE A 1 170 ? -9.183 18.672 10.671 1.00 94.25 170 ILE A CA 1
ATOM 1331 C C . ILE A 1 170 ? -9.302 20.200 10.581 1.00 94.25 170 ILE A C 1
ATOM 1333 O O . ILE A 1 170 ? -10.007 20.801 11.380 1.00 94.25 170 ILE A O 1
ATOM 1337 N N . GLU A 1 171 ? -8.613 20.842 9.638 1.00 93.19 171 GLU A N 1
ATOM 1338 C CA . GLU A 1 171 ? -8.709 22.294 9.435 1.00 93.19 171 GLU A CA 1
ATOM 1339 C C . GLU A 1 171 ? -10.062 22.711 8.846 1.00 93.19 171 GLU A C 1
ATOM 1341 O O . GLU A 1 171 ? -10.603 23.747 9.228 1.00 93.19 171 GLU A O 1
ATOM 1346 N N . GLU A 1 172 ? -10.630 21.894 7.958 1.00 95.88 172 GLU A N 1
ATOM 1347 C CA . GLU A 1 172 ? -11.972 22.092 7.403 1.00 95.88 172 GLU A CA 1
ATOM 1348 C C . GLU A 1 172 ? -13.074 21.822 8.444 1.00 95.88 172 GLU A C 1
ATOM 1350 O O . GLU A 1 172 ? -14.104 22.500 8.469 1.00 95.88 172 GLU A O 1
ATOM 1355 N N . ARG A 1 173 ? -12.858 20.840 9.326 1.00 93.62 173 ARG A N 1
ATOM 1356 C CA . ARG A 1 173 ? -13.839 20.358 10.302 1.00 93.62 173 ARG A CA 1
ATOM 1357 C C . ARG A 1 173 ? -13.589 20.899 11.705 1.00 93.62 173 ARG A C 1
ATOM 1359 O O . ARG A 1 173 ? -12.734 20.411 12.437 1.00 93.62 173 ARG A O 1
ATOM 1366 N N . GLY A 1 174 ? -14.427 21.838 12.140 1.00 88.75 174 GLY A N 1
ATOM 1367 C CA . GLY A 1 174 ? -14.366 22.409 13.493 1.00 88.75 174 GLY A CA 1
ATOM 1368 C C . GLY A 1 174 ? -14.710 21.445 14.642 1.00 88.75 174 GLY A C 1
ATOM 1369 O O . GLY A 1 174 ? -14.521 21.806 15.800 1.00 88.75 174 GLY A O 1
ATOM 1370 N N . ASP A 1 175 ? -15.216 20.240 14.351 1.00 93.06 175 ASP A N 1
ATOM 1371 C CA . ASP A 1 175 ? -15.554 19.203 15.337 1.00 93.06 175 ASP A CA 1
ATOM 1372 C C . ASP A 1 175 ? -14.391 18.247 15.661 1.00 93.06 175 ASP A C 1
ATOM 1374 O O . ASP A 1 175 ? -14.532 17.372 16.518 1.00 93.06 175 ASP A O 1
ATOM 1378 N N . LEU A 1 176 ? -13.237 18.396 15.000 1.00 94.94 176 LEU A N 1
ATOM 1379 C CA . LEU A 1 176 ? -12.084 17.512 15.163 1.00 94.94 176 LEU A CA 1
ATOM 1380 C C . LEU A 1 176 ? -10.893 18.225 15.810 1.00 94.94 176 LEU A C 1
ATOM 1382 O O . LEU A 1 176 ? -10.658 19.415 15.623 1.00 94.94 176 LEU A O 1
ATOM 1386 N N . ALA A 1 177 ? -10.084 17.462 16.546 1.00 91.75 177 ALA A N 1
ATOM 1387 C CA . ALA A 1 177 ? -8.841 17.942 17.139 1.00 91.75 177 ALA A CA 1
ATOM 1388 C C . ALA A 1 177 ? -7.719 16.910 16.983 1.00 91.75 177 ALA A C 1
ATOM 1390 O O . ALA A 1 177 ? -7.948 15.700 16.936 1.00 91.75 177 ALA A O 1
ATOM 1391 N N . ARG A 1 178 ? -6.475 17.394 16.922 1.00 89.81 178 ARG A N 1
ATOM 1392 C CA . ARG A 1 178 ? -5.288 16.532 16.874 1.00 89.81 178 ARG A CA 1
ATOM 1393 C C . ARG A 1 178 ? -5.061 15.892 18.245 1.00 89.81 178 ARG A C 1
ATOM 1395 O O . ARG A 1 178 ? -4.988 16.597 19.245 1.00 89.81 178 ARG A O 1
ATOM 1402 N N . ALA A 1 179 ? -4.851 14.576 18.274 1.00 87.88 179 ALA A N 1
ATOM 1403 C CA . ALA A 1 179 ? -4.436 13.875 19.493 1.00 87.88 179 ALA A CA 1
ATOM 1404 C C . ALA A 1 179 ? -2.970 14.169 19.872 1.00 87.88 179 ALA A C 1
ATOM 1406 O O . ALA A 1 179 ? -2.591 14.106 21.038 1.00 87.88 179 ALA A O 1
ATOM 1407 N N . SER A 1 180 ? -2.128 14.487 18.885 1.00 86.38 180 SER A N 1
ATOM 1408 C CA . SER A 1 180 ? -0.702 14.759 19.075 1.00 86.38 180 SER A CA 1
ATOM 1409 C C . SER A 1 180 ? -0.385 16.252 19.063 1.00 86.38 180 SER A C 1
ATOM 1411 O O . SER A 1 180 ? -0.906 16.995 18.230 1.00 86.38 180 SER A O 1
ATOM 1413 N N . ALA A 1 181 ? 0.584 16.661 19.882 1.00 83.81 181 ALA A N 1
ATOM 1414 C CA . ALA A 1 181 ? 1.221 17.968 19.775 1.00 83.81 181 ALA A CA 1
ATOM 1415 C C . ALA A 1 181 ? 2.365 17.955 18.741 1.00 83.81 181 ALA A C 1
ATOM 1417 O O . ALA A 1 181 ? 3.148 17.005 18.672 1.00 83.81 181 ALA A O 1
ATOM 1418 N N . GLY A 1 182 ? 2.494 19.038 17.973 1.00 84.81 182 GLY A N 1
ATOM 1419 C CA . GLY A 1 182 ? 3.597 19.259 17.033 1.00 84.81 182 GLY A CA 1
ATOM 1420 C C . GLY A 1 182 ? 3.160 19.380 15.574 1.00 84.81 182 GLY A C 1
ATOM 1421 O O . GLY A 1 182 ? 2.034 19.056 15.201 1.00 84.81 182 GLY A O 1
ATOM 1422 N N . ARG A 1 183 ? 4.082 19.877 14.747 1.00 80.69 183 ARG A N 1
ATOM 1423 C CA . ARG A 1 183 ? 3.920 20.010 13.296 1.00 80.69 183 ARG A CA 1
ATOM 1424 C C . ARG A 1 183 ? 5.087 19.329 12.593 1.00 80.69 183 ARG A C 1
ATOM 1426 O O . ARG A 1 183 ? 6.201 19.296 13.118 1.00 80.69 183 ARG A O 1
ATOM 1433 N N . THR A 1 184 ? 4.806 18.760 11.429 1.00 81.62 184 THR A N 1
ATOM 1434 C CA . THR A 1 184 ? 5.816 18.144 10.565 1.00 81.62 184 THR A CA 1
ATOM 1435 C C . THR A 1 184 ? 5.778 18.853 9.225 1.00 81.62 184 THR A C 1
ATOM 1437 O O . THR A 1 184 ? 4.702 19.034 8.667 1.00 81.62 184 THR A O 1
ATOM 1440 N N . GLU A 1 185 ? 6.944 19.232 8.715 1.00 81.75 185 GLU A N 1
ATOM 1441 C CA . GLU A 1 185 ? 7.087 19.766 7.364 1.00 81.75 185 GLU A CA 1
ATOM 1442 C C . GLU A 1 185 ? 7.773 18.736 6.466 1.00 81.75 185 GLU A C 1
ATOM 1444 O O . GLU A 1 185 ? 8.678 18.007 6.888 1.00 81.75 185 GLU A O 1
ATOM 1449 N N . HIS A 1 186 ? 7.321 18.667 5.216 1.00 83.81 186 HIS A N 1
ATOM 1450 C CA . HIS A 1 186 ? 7.795 17.714 4.220 1.00 83.81 186 HIS A CA 1
ATOM 1451 C C . HIS A 1 186 ? 8.451 18.470 3.061 1.00 83.81 186 HIS A C 1
ATOM 1453 O O . HIS A 1 186 ? 7.869 19.398 2.512 1.00 83.81 186 HIS A O 1
ATOM 1459 N N . PHE A 1 187 ? 9.648 18.046 2.652 1.00 84.38 187 PHE A N 1
ATOM 1460 C CA . PHE A 1 187 ? 10.394 18.645 1.531 1.00 84.38 187 PHE A CA 1
ATOM 1461 C C . PHE A 1 187 ? 10.219 17.870 0.215 1.00 84.38 187 PHE A C 1
ATOM 1463 O O . PHE A 1 187 ? 11.075 17.917 -0.668 1.00 84.38 187 PHE A O 1
ATOM 1470 N N . PHE A 1 188 ? 9.138 17.100 0.115 1.00 87.88 188 PHE A N 1
ATOM 1471 C CA . PHE A 1 188 ? 8.761 16.311 -1.050 1.00 87.88 188 PHE A CA 1
ATOM 1472 C C . PHE A 1 188 ? 7.233 16.278 -1.150 1.00 87.88 188 PHE A C 1
ATOM 1474 O O . PHE A 1 188 ? 6.541 16.441 -0.145 1.00 87.88 188 PHE A O 1
ATOM 1481 N N . ILE A 1 189 ? 6.718 16.047 -2.358 1.00 90.69 189 ILE A N 1
ATOM 1482 C CA . ILE A 1 189 ? 5.288 15.824 -2.584 1.00 90.69 189 ILE A CA 1
ATOM 1483 C C . ILE A 1 189 ? 5.034 14.320 -2.418 1.00 90.69 189 ILE A C 1
ATOM 1485 O O . ILE A 1 189 ? 5.597 13.537 -3.199 1.00 90.69 189 ILE A O 1
ATOM 1489 N N . PRO A 1 190 ? 4.273 13.895 -1.392 1.00 93.62 190 PRO A N 1
ATOM 1490 C CA . PRO A 1 190 ? 3.950 12.491 -1.213 1.00 93.62 190 PRO A CA 1
ATOM 1491 C C . PRO A 1 190 ? 3.032 11.996 -2.336 1.00 93.62 190 PRO A C 1
ATOM 1493 O O . PRO A 1 190 ? 2.253 12.752 -2.909 1.00 93.62 190 PRO A O 1
ATOM 1496 N N . SER A 1 191 ? 3.152 10.718 -2.678 1.00 93.56 191 SER A N 1
ATOM 1497 C CA . SER A 1 191 ? 2.340 10.074 -3.712 1.00 93.56 191 SER A CA 1
ATOM 1498 C C . SER A 1 191 ? 2.279 8.577 -3.455 1.00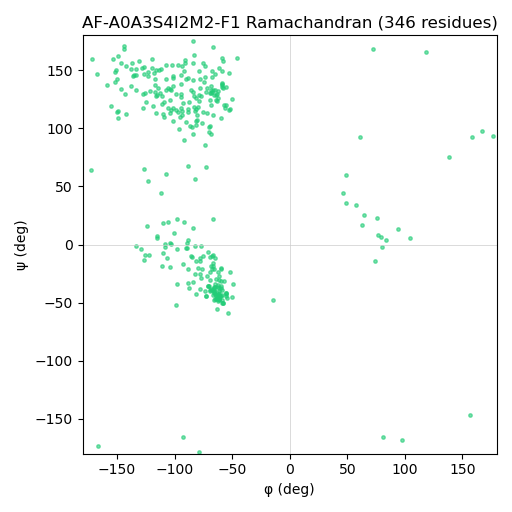 93.56 191 SER A C 1
ATOM 1500 O O . SER A 1 191 ? 3.312 7.905 -3.461 1.00 93.56 191 SER A O 1
ATOM 1502 N N . THR A 1 192 ? 1.080 8.037 -3.237 1.00 94.00 192 THR A N 1
ATOM 1503 C CA . THR A 1 192 ? 0.880 6.603 -2.969 1.00 94.00 192 THR A CA 1
ATOM 1504 C C . THR A 1 192 ? 1.373 5.722 -4.122 1.00 94.00 192 THR A C 1
ATOM 1506 O O . THR A 1 192 ? 1.931 4.654 -3.867 1.00 94.00 192 THR A O 1
ATOM 1509 N N . ASP A 1 193 ? 1.302 6.218 -5.359 1.00 92.12 193 ASP A N 1
ATOM 1510 C CA . ASP A 1 193 ? 1.724 5.500 -6.568 1.00 92.12 193 ASP A CA 1
ATOM 1511 C C . ASP A 1 193 ? 3.246 5.469 -6.798 1.00 92.12 193 ASP A C 1
ATOM 1513 O O . ASP A 1 193 ? 3.736 4.696 -7.621 1.00 92.12 193 ASP A O 1
ATOM 1517 N N . LYS A 1 194 ? 4.031 6.301 -6.095 1.00 89.56 194 LYS A N 1
ATOM 1518 C CA . LYS A 1 194 ? 5.501 6.365 -6.257 1.00 89.56 194 LYS A CA 1
ATOM 1519 C C . LYS A 1 194 ? 6.278 5.421 -5.339 1.00 89.56 194 LYS A C 1
ATOM 1521 O O . LYS A 1 194 ? 7.502 5.332 -5.435 1.00 89.56 194 LYS A O 1
ATOM 1526 N N . THR A 1 195 ? 5.594 4.691 -4.462 1.00 89.00 195 THR A N 1
ATOM 1527 C CA . THR A 1 195 ? 6.204 3.667 -3.598 1.00 89.00 195 THR A CA 1
ATOM 1528 C C . THR A 1 195 ? 5.614 2.303 -3.854 1.00 89.00 195 THR A C 1
ATOM 1530 O O . THR A 1 195 ? 4.516 2.186 -4.365 1.00 89.00 195 THR A O 1
ATOM 1533 N N . PHE A 1 196 ? 6.332 1.255 -3.462 1.00 88.75 196 PHE A N 1
ATOM 1534 C CA . PHE A 1 196 ? 5.942 -0.117 -3.751 1.00 88.75 196 PHE A CA 1
ATOM 1535 C C . PHE A 1 196 ? 4.498 -0.455 -3.309 1.00 88.75 196 PHE A C 1
ATOM 1537 O O . PHE A 1 196 ? 4.202 -0.543 -2.109 1.00 88.75 196 PHE A O 1
ATOM 1544 N N . HIS A 1 197 ? 3.653 -0.764 -4.295 1.00 89.50 197 HIS A N 1
ATOM 1545 C CA . HIS A 1 197 ? 2.313 -1.342 -4.161 1.00 89.50 197 HIS A CA 1
ATOM 1546 C C . HIS A 1 197 ? 2.048 -2.332 -5.315 1.00 89.50 197 HIS A C 1
ATOM 1548 O O . HIS A 1 197 ? 2.846 -2.444 -6.247 1.00 89.50 197 HIS A O 1
ATOM 1554 N N . ARG A 1 198 ? 0.957 -3.101 -5.254 1.00 91.00 198 ARG A N 1
ATOM 1555 C CA . ARG A 1 198 ? 0.582 -4.093 -6.288 1.00 91.00 198 ARG A CA 1
ATOM 1556 C C . ARG A 1 198 ? -0.673 -3.664 -7.032 1.00 91.00 198 ARG A C 1
ATOM 1558 O O . ARG A 1 198 ? -1.604 -4.447 -7.185 1.00 91.00 198 ARG A O 1
ATOM 1565 N N . GLY A 1 199 ? -0.728 -2.391 -7.404 1.00 90.81 199 GLY A N 1
ATOM 1566 C CA . GLY A 1 199 ? -2.000 -1.729 -7.663 1.00 90.81 199 GLY A CA 1
ATOM 1567 C C . GLY A 1 199 ? -2.754 -1.464 -6.361 1.00 90.81 199 GLY A C 1
ATOM 1568 O O . GLY A 1 199 ? -2.386 -1.968 -5.295 1.00 90.81 199 GLY A O 1
ATOM 1569 N N . SER A 1 200 ? -3.798 -0.651 -6.462 1.00 92.81 200 SER A N 1
ATOM 1570 C CA . SER A 1 200 ? -4.540 -0.142 -5.310 1.00 92.81 200 SER A CA 1
ATOM 1571 C C . SER A 1 200 ? -6.017 -0.511 -5.407 1.00 92.81 200 SER A C 1
ATOM 1573 O O . SER A 1 200 ? -6.570 -0.653 -6.500 1.00 92.81 200 SER A O 1
ATOM 1575 N N . THR A 1 201 ? -6.656 -0.709 -4.260 1.00 94.62 201 THR A N 1
ATOM 1576 C CA . THR A 1 201 ? -8.094 -0.949 -4.151 1.00 94.62 201 THR A CA 1
ATOM 1577 C C . THR A 1 201 ? -8.617 -0.461 -2.803 1.00 94.62 201 THR A C 1
ATOM 1579 O O . THR A 1 201 ? -7.932 -0.543 -1.789 1.00 94.62 201 THR A O 1
ATOM 1582 N N . ASP A 1 202 ? -9.861 -0.008 -2.781 1.00 94.19 202 ASP A N 1
ATOM 1583 C CA . ASP A 1 202 ? -10.637 0.358 -1.592 1.00 94.19 202 ASP A CA 1
ATOM 1584 C C . ASP A 1 202 ? -11.634 -0.750 -1.170 1.00 94.19 202 ASP A C 1
ATOM 1586 O O . ASP A 1 202 ? -12.484 -0.522 -0.312 1.00 94.19 202 ASP A O 1
ATOM 1590 N N . TYR A 1 203 ? -11.518 -1.935 -1.785 1.00 91.94 203 TYR A N 1
ATOM 1591 C CA . TYR A 1 203 ? -12.427 -3.092 -1.844 1.00 91.94 203 TYR A CA 1
ATOM 1592 C C . TYR A 1 203 ? -13.606 -3.205 -0.858 1.00 91.94 203 TYR A C 1
ATOM 1594 O O . TYR A 1 203 ? -14.691 -3.583 -1.281 1.00 91.94 203 TYR A O 1
ATOM 1602 N N . PHE A 1 204 ? -13.433 -2.999 0.445 1.00 92.44 204 PHE A N 1
ATOM 1603 C CA . PHE A 1 204 ? -14.454 -3.383 1.426 1.00 92.44 204 PHE A CA 1
ATOM 1604 C C . PHE A 1 204 ? -15.374 -2.253 1.885 1.00 92.44 204 PHE A C 1
ATOM 1606 O O . PHE A 1 204 ? -16.547 -2.517 2.146 1.00 92.44 204 PHE A O 1
ATOM 1613 N N . VAL A 1 205 ? -14.874 -1.019 1.982 1.00 92.88 205 VAL A N 1
ATOM 1614 C CA . VAL A 1 205 ? -15.558 0.026 2.765 1.00 92.88 205 VAL A CA 1
ATOM 1615 C C . VAL A 1 205 ? -16.873 0.483 2.123 1.00 92.88 205 VAL A C 1
ATOM 1617 O O . VAL A 1 205 ? -17.867 0.641 2.827 1.00 92.88 205 VAL A O 1
ATOM 1620 N N . ASN A 1 206 ? -16.898 0.615 0.792 1.00 90.19 206 ASN A N 1
ATOM 1621 C CA . ASN A 1 206 ? -18.061 1.090 0.034 1.00 90.19 206 ASN A CA 1
ATOM 1622 C C . ASN A 1 206 ? -18.868 -0.066 -0.569 1.00 90.19 206 ASN A C 1
ATOM 1624 O O . ASN A 1 206 ? -20.081 -0.146 -0.404 1.00 90.19 206 ASN A O 1
ATOM 1628 N N . ALA A 1 207 ? -18.193 -0.960 -1.292 1.00 88.06 207 ALA A N 1
ATOM 1629 C CA . ALA A 1 207 ? -18.802 -2.114 -1.938 1.00 88.06 207 ALA A CA 1
ATOM 1630 C C . ALA A 1 207 ? -17.721 -3.085 -2.400 1.00 88.06 207 ALA A C 1
ATOM 1632 O O . ALA A 1 207 ? -16.668 -2.658 -2.873 1.00 88.06 207 ALA A O 1
ATOM 1633 N N . ARG A 1 208 ? -18.029 -4.386 -2.367 1.00 90.25 208 ARG A N 1
ATOM 1634 C CA . ARG A 1 208 ? -17.153 -5.418 -2.928 1.00 90.25 208 ARG A CA 1
ATOM 1635 C C . ARG A 1 208 ? -16.979 -5.207 -4.437 1.00 90.25 208 ARG A C 1
ATOM 1637 O O . ARG A 1 208 ? -17.950 -5.044 -5.167 1.00 90.25 208 ARG A O 1
ATOM 1644 N N . LYS A 1 209 ? -15.731 -5.262 -4.896 1.00 88.25 209 LYS A N 1
ATOM 1645 C CA . LYS A 1 209 ? -15.292 -5.099 -6.286 1.00 88.25 209 LYS A CA 1
ATOM 1646 C C . LYS A 1 209 ? -14.758 -6.422 -6.837 1.00 88.25 209 LYS A C 1
ATOM 1648 O O . LYS A 1 209 ? -14.221 -7.234 -6.089 1.00 88.25 209 LYS A O 1
ATOM 1653 N N . GLY A 1 210 ? -14.880 -6.622 -8.149 1.00 86.19 210 GLY A N 1
ATOM 1654 C CA . GLY A 1 210 ? -14.303 -7.789 -8.829 1.00 86.19 210 GLY A CA 1
ATOM 1655 C C . GLY A 1 210 ? -12.793 -7.667 -9.072 1.00 86.19 210 GLY A C 1
ATOM 1656 O O . GLY A 1 210 ? -12.058 -8.637 -8.913 1.00 86.19 210 GLY A O 1
ATOM 1657 N N . ASP A 1 211 ? -12.310 -6.468 -9.411 1.00 88.62 211 ASP A N 1
ATOM 1658 C CA . ASP A 1 211 ? -10.910 -6.222 -9.786 1.00 88.62 211 ASP A CA 1
ATOM 1659 C C . ASP A 1 211 ? -10.009 -5.899 -8.574 1.00 88.62 211 ASP A C 1
ATOM 1661 O O . ASP A 1 211 ? -9.514 -4.784 -8.382 1.00 88.62 211 ASP A O 1
ATOM 1665 N N . ILE A 1 212 ? -9.827 -6.910 -7.725 1.00 91.00 212 ILE A N 1
ATOM 1666 C CA . ILE A 1 212 ? -9.071 -6.837 -6.458 1.00 91.00 212 ILE A CA 1
ATOM 1667 C C . ILE A 1 212 ? -7.754 -7.615 -6.495 1.00 91.00 212 ILE A C 1
ATOM 1669 O O . ILE A 1 212 ? -6.969 -7.575 -5.546 1.00 91.00 212 ILE A O 1
ATOM 1673 N N . GLY A 1 213 ? -7.537 -8.368 -7.570 1.00 89.88 213 GLY A N 1
ATOM 1674 C CA . GLY A 1 213 ? -6.394 -9.246 -7.753 1.00 89.88 213 GLY A CA 1
ATOM 1675 C C . GLY A 1 213 ? -5.209 -8.536 -8.395 1.00 89.88 213 GLY A C 1
ATOM 1676 O O . GLY A 1 213 ? -5.367 -7.735 -9.308 1.00 89.88 213 GLY A O 1
ATOM 1677 N N . ALA A 1 214 ? -4.008 -8.890 -7.955 1.00 88.56 214 ALA A N 1
ATOM 1678 C CA . ALA A 1 214 ? -2.746 -8.610 -8.630 1.00 88.56 214 ALA A CA 1
ATOM 1679 C C . ALA A 1 214 ? -2.207 -9.928 -9.214 1.00 88.56 214 ALA A C 1
ATOM 1681 O O . ALA A 1 214 ? -1.174 -10.445 -8.781 1.00 88.56 214 ALA A O 1
ATOM 1682 N N . PHE A 1 215 ? -2.990 -10.525 -10.122 1.00 86.38 215 PHE A N 1
ATOM 1683 C CA . PHE A 1 215 ? -2.806 -11.909 -10.576 1.00 86.38 215 PHE A CA 1
ATOM 1684 C C . PHE A 1 215 ? -1.679 -12.088 -11.590 1.00 86.38 215 PHE A C 1
ATOM 1686 O O . PHE A 1 215 ? -1.125 -13.184 -11.681 1.00 86.38 215 PHE A O 1
ATOM 1693 N N . ASP A 1 216 ? -1.346 -11.039 -12.341 1.00 81.00 216 ASP A N 1
ATOM 1694 C CA . ASP A 1 216 ? -0.292 -11.110 -13.353 1.00 81.00 216 ASP A CA 1
ATOM 1695 C C . ASP A 1 216 ? 1.102 -10.899 -12.749 1.00 81.00 216 ASP A C 1
ATOM 1697 O O . ASP A 1 216 ? 2.050 -11.521 -13.206 1.00 81.00 216 ASP A O 1
ATOM 1701 N N . SER A 1 217 ? 1.247 -10.085 -11.695 1.00 82.00 217 SER A N 1
ATOM 1702 C CA . SER A 1 217 ? 2.522 -9.943 -10.981 1.00 82.00 217 SER A CA 1
ATOM 1703 C C . SER A 1 217 ? 2.338 -9.392 -9.561 1.00 82.00 217 SER A C 1
ATOM 1705 O O . SER A 1 217 ? 1.600 -8.424 -9.367 1.00 82.00 217 SER A O 1
ATOM 1707 N N . PRO A 1 218 ? 3.041 -9.938 -8.548 1.00 79.81 218 PRO A N 1
ATOM 1708 C CA . PRO A 1 218 ? 3.095 -9.389 -7.201 1.00 79.81 218 PRO A CA 1
ATOM 1709 C C . PRO A 1 218 ? 4.224 -8.355 -7.057 1.00 79.81 218 PRO A C 1
ATOM 1711 O O . PRO A 1 218 ? 4.487 -7.905 -5.936 1.00 79.81 218 PRO A O 1
ATOM 1714 N N . LYS A 1 219 ? 4.941 -8.037 -8.145 1.00 85.94 219 LYS A N 1
ATOM 1715 C CA . LYS A 1 219 ? 5.994 -7.019 -8.185 1.00 85.94 219 LYS A CA 1
ATOM 1716 C C . LYS A 1 219 ? 5.368 -5.641 -8.398 1.00 85.94 219 LYS A C 1
ATOM 1718 O O . LYS A 1 219 ? 4.281 -5.513 -8.954 1.00 85.94 219 LYS A O 1
ATOM 1723 N N . PHE A 1 220 ? 6.089 -4.607 -7.987 1.00 86.06 220 PHE A N 1
ATOM 1724 C CA . PHE A 1 220 ? 5.710 -3.235 -8.291 1.00 86.06 220 PHE A CA 1
ATOM 1725 C C . PHE A 1 220 ? 6.141 -2.888 -9.718 1.00 86.06 220 PHE A C 1
ATOM 1727 O O . PHE A 1 220 ? 7.336 -2.831 -10.019 1.00 86.06 220 PHE A O 1
ATOM 1734 N N . ILE A 1 221 ? 5.144 -2.706 -10.585 1.00 87.94 221 ILE A N 1
ATOM 1735 C CA . ILE A 1 221 ? 5.319 -2.320 -11.993 1.00 87.94 221 ILE A CA 1
ATOM 1736 C C . ILE A 1 221 ? 5.637 -0.823 -12.102 1.00 87.94 221 ILE A C 1
ATOM 1738 O O . ILE A 1 221 ? 6.382 -0.419 -12.990 1.00 87.94 221 ILE A O 1
ATOM 1742 N N . GLY A 1 222 ? 5.162 -0.012 -11.154 1.00 90.06 222 GLY A N 1
ATOM 1743 C CA . GLY A 1 222 ? 5.356 1.431 -11.187 1.00 90.06 222 GLY A CA 1
ATOM 1744 C C . GLY A 1 222 ? 4.377 2.149 -12.104 1.00 90.06 222 GLY A C 1
ATOM 1745 O O . GLY A 1 222 ? 3.366 1.587 -12.521 1.00 90.06 222 GLY A O 1
ATOM 1746 N N . LEU A 1 223 ? 4.700 3.405 -12.395 1.00 91.88 223 LEU A N 1
ATOM 1747 C CA . LEU A 1 223 ? 3.883 4.293 -13.214 1.00 91.88 223 LEU A CA 1
ATOM 1748 C C . LEU A 1 223 ? 4.270 4.184 -14.693 1.00 91.88 223 LEU A C 1
ATOM 1750 O O . LEU A 1 223 ? 5.466 4.085 -14.984 1.00 91.88 223 LEU A O 1
ATOM 1754 N N . PRO A 1 224 ? 3.311 4.244 -15.631 1.00 94.38 224 PRO A N 1
ATOM 1755 C CA . PRO A 1 224 ? 3.632 4.378 -17.045 1.00 94.38 224 PRO A CA 1
ATOM 1756 C C . PRO A 1 224 ? 4.350 5.711 -17.274 1.00 94.38 224 PRO A C 1
ATOM 1758 O O . PRO A 1 224 ? 3.883 6.753 -16.823 1.00 94.38 224 PRO A O 1
ATOM 1761 N N . VAL A 1 225 ? 5.489 5.676 -17.964 1.00 96.38 225 VAL A N 1
ATOM 1762 C CA . VAL A 1 225 ? 6.288 6.883 -18.254 1.00 96.38 225 VAL A CA 1
ATOM 1763 C C . VAL A 1 225 ? 6.503 7.118 -19.740 1.00 96.38 225 VAL A C 1
ATOM 1765 O O . VAL A 1 225 ? 7.005 8.174 -20.111 1.00 96.38 225 VAL A O 1
ATOM 1768 N N . GLY A 1 226 ? 6.140 6.162 -20.594 1.00 97.12 226 GLY A N 1
ATOM 1769 C CA . GLY A 1 226 ? 6.314 6.283 -22.032 1.00 97.12 226 GLY A CA 1
ATOM 1770 C C . GLY A 1 226 ? 6.377 4.938 -22.731 1.00 97.12 226 GLY A C 1
ATOM 1771 O O . GLY A 1 226 ? 5.764 3.963 -22.295 1.00 97.12 226 GLY A O 1
ATOM 1772 N N . GLU A 1 227 ? 7.163 4.880 -23.795 1.00 98.19 227 GLU A N 1
ATOM 1773 C CA . GLU A 1 227 ? 7.330 3.701 -24.629 1.00 98.19 227 GLU A CA 1
ATOM 1774 C C . GLU A 1 227 ? 8.770 3.519 -25.120 1.00 98.19 227 GLU A C 1
ATOM 1776 O O . GLU A 1 227 ? 9.553 4.461 -25.265 1.00 98.19 227 GLU A O 1
ATOM 1781 N N . VAL A 1 228 ? 9.122 2.265 -25.391 1.00 98.00 228 VAL A N 1
ATOM 1782 C CA . VAL A 1 228 ? 10.384 1.887 -26.022 1.00 98.00 228 VAL A CA 1
ATOM 1783 C C . VAL A 1 228 ? 10.252 2.062 -27.529 1.00 98.00 228 VAL A C 1
ATOM 1785 O O . VAL A 1 228 ? 9.500 1.339 -28.178 1.00 98.00 228 VAL A O 1
ATOM 1788 N N . VAL A 1 229 ? 11.019 2.985 -28.105 1.00 97.75 229 VAL A N 1
ATOM 1789 C CA . VAL A 1 229 ? 11.047 3.230 -29.554 1.00 97.75 229 VAL A CA 1
ATOM 1790 C C . VAL A 1 229 ? 11.956 2.215 -30.243 1.00 97.75 229 VAL A C 1
ATOM 1792 O O . VAL A 1 229 ? 11.614 1.672 -31.293 1.00 97.75 229 VAL A O 1
ATOM 1795 N N . LYS A 1 230 ? 13.121 1.935 -29.649 1.00 97.38 230 LYS A N 1
ATOM 1796 C CA . LYS A 1 230 ? 14.109 1.009 -30.209 1.00 97.38 230 LYS A CA 1
ATOM 1797 C C . LYS A 1 230 ? 14.941 0.361 -29.109 1.00 97.38 230 LYS A C 1
ATOM 1799 O O . LYS A 1 230 ? 15.378 1.034 -28.182 1.00 97.38 230 LYS A O 1
ATOM 1804 N N . VAL A 1 231 ? 15.227 -0.930 -29.267 1.00 97.62 231 VAL A N 1
ATOM 1805 C CA . VAL A 1 231 ? 16.229 -1.643 -28.465 1.00 97.62 231 VAL A CA 1
ATOM 1806 C C . VAL A 1 231 ? 17.463 -1.872 -29.331 1.00 97.62 231 VAL A C 1
ATOM 1808 O O . VAL A 1 231 ? 17.390 -2.528 -30.370 1.00 97.62 231 VAL A O 1
ATOM 1811 N N . ALA A 1 232 ? 18.586 -1.287 -28.928 1.00 96.75 232 ALA A N 1
ATOM 1812 C CA . ALA A 1 232 ? 19.888 -1.504 -29.542 1.00 96.75 232 ALA A CA 1
ATOM 1813 C C . ALA A 1 232 ? 20.646 -2.629 -28.814 1.00 96.75 232 ALA A C 1
ATOM 1815 O O . ALA A 1 232 ? 20.066 -3.397 -28.048 1.00 96.75 232 ALA A O 1
ATOM 1816 N N . LYS A 1 233 ? 21.954 -2.753 -29.068 1.00 95.88 233 LYS A N 1
ATOM 1817 C CA . LYS A 1 233 ? 22.795 -3.784 -28.443 1.00 95.88 233 LYS A CA 1
ATOM 1818 C C . LYS A 1 233 ? 22.926 -3.591 -26.925 1.00 95.88 233 LYS A C 1
ATOM 1820 O O . LYS A 1 233 ? 22.876 -4.568 -26.192 1.00 95.88 233 LYS A O 1
ATOM 1825 N N . ASP A 1 234 ? 23.102 -2.352 -26.475 1.00 96.69 234 ASP A N 1
ATOM 1826 C CA . ASP A 1 234 ? 23.464 -1.987 -25.096 1.00 96.69 234 ASP A CA 1
ATOM 1827 C C . ASP A 1 234 ? 22.612 -0.847 -24.507 1.00 96.69 234 ASP A C 1
ATOM 1829 O O . ASP A 1 234 ? 22.789 -0.478 -23.348 1.00 96.69 234 ASP A O 1
ATOM 1833 N N . HIS A 1 235 ? 21.681 -0.295 -25.288 1.00 98.00 235 HIS A N 1
ATOM 1834 C CA . HIS A 1 235 ? 20.809 0.800 -24.874 1.00 98.00 235 HIS A CA 1
ATOM 1835 C C . HIS A 1 235 ? 19.404 0.677 -25.458 1.00 98.00 235 HIS A C 1
ATOM 1837 O O . HIS A 1 235 ? 19.145 -0.097 -26.386 1.00 98.00 235 HIS A O 1
ATOM 1843 N N . LEU A 1 236 ? 18.507 1.496 -24.922 1.00 98.19 236 LEU A N 1
ATOM 1844 C CA . LEU A 1 236 ? 17.168 1.725 -25.434 1.00 98.19 236 LEU A CA 1
ATOM 1845 C C . LEU A 1 236 ? 17.036 3.189 -25.848 1.00 98.19 236 LEU A C 1
ATOM 1847 O O . LEU A 1 236 ? 17.461 4.075 -25.110 1.00 98.19 236 LEU A O 1
ATOM 1851 N N . ASP A 1 237 ? 16.408 3.437 -26.992 1.00 98.25 237 ASP A N 1
ATOM 1852 C CA . ASP A 1 237 ? 15.849 4.750 -27.302 1.00 98.25 237 ASP A CA 1
ATOM 1853 C C . ASP A 1 237 ? 14.369 4.725 -26.897 1.00 98.25 237 ASP A C 1
ATOM 1855 O O . ASP A 1 237 ? 13.618 3.825 -27.292 1.00 98.25 237 ASP A O 1
ATOM 1859 N N . VAL A 1 238 ? 13.957 5.693 -26.084 1.00 98.44 238 VAL A N 1
ATOM 1860 C CA . VAL A 1 238 ? 12.618 5.764 -25.487 1.00 98.44 238 VAL A CA 1
ATOM 1861 C C . VAL A 1 238 ? 11.991 7.129 -25.735 1.00 98.44 238 VAL A C 1
ATOM 1863 O O . VAL A 1 238 ? 12.691 8.140 -25.851 1.00 98.44 238 VAL A O 1
ATOM 1866 N N . GLU A 1 239 ? 10.666 7.153 -25.795 1.00 98.31 239 GLU A N 1
ATOM 1867 C CA . GLU A 1 239 ? 9.864 8.371 -25.819 1.00 98.31 239 GLU A CA 1
ATOM 1868 C C . GLU A 1 239 ? 8.997 8.410 -24.564 1.00 98.31 239 GLU A C 1
ATOM 1870 O O . GLU A 1 239 ? 8.346 7.422 -24.233 1.00 98.31 239 GLU A O 1
ATOM 1875 N N . VAL A 1 240 ? 9.047 9.515 -23.820 1.00 97.75 240 VAL A N 1
ATOM 1876 C CA . VAL A 1 240 ? 8.498 9.603 -22.461 1.00 97.75 240 VAL A CA 1
ATOM 1877 C C . VAL A 1 240 ? 7.665 10.854 -22.239 1.00 97.75 240 VAL A C 1
ATOM 187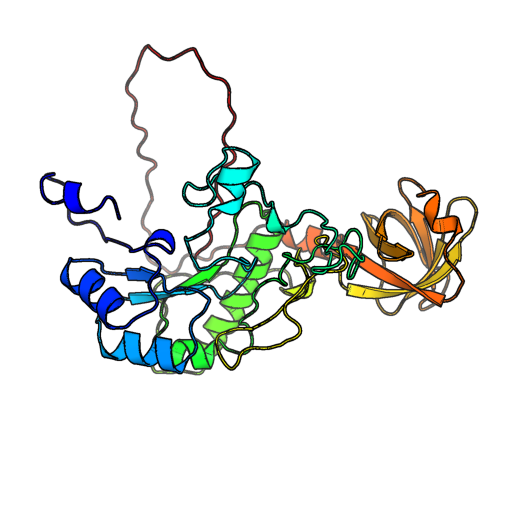9 O O . VAL A 1 240 ? 7.907 11.902 -22.834 1.00 97.75 240 VAL A O 1
ATOM 1882 N N . THR A 1 241 ? 6.697 10.750 -21.335 1.00 96.50 241 THR A N 1
ATOM 1883 C CA . THR A 1 241 ? 5.855 11.865 -20.881 1.00 96.50 241 THR A CA 1
ATOM 1884 C C . THR A 1 241 ? 6.406 12.543 -19.630 1.00 96.50 241 THR A C 1
ATOM 1886 O O . THR A 1 241 ? 6.017 13.665 -19.316 1.00 96.50 241 THR A O 1
ATOM 1889 N N . GLU A 1 242 ? 7.320 11.880 -18.920 1.00 93.44 242 GLU A N 1
ATOM 1890 C CA . GLU A 1 242 ? 7.994 12.406 -17.736 1.00 93.44 242 GLU A CA 1
ATOM 1891 C C . GLU A 1 242 ? 9.520 12.382 -17.912 1.00 93.44 242 GLU A C 1
ATOM 1893 O O . GLU A 1 242 ? 10.050 11.443 -18.512 1.00 93.44 242 GLU A O 1
ATOM 1898 N N . PRO A 1 243 ? 10.258 13.371 -17.371 1.00 95.50 243 PRO A N 1
ATOM 1899 C CA . PRO A 1 243 ? 11.715 13.351 -17.400 1.00 95.50 243 PRO A CA 1
ATOM 1900 C C . PRO A 1 243 ? 12.289 12.112 -16.705 1.00 95.50 243 PRO A C 1
ATOM 1902 O O . PRO A 1 243 ? 11.888 11.768 -15.591 1.00 95.50 243 PRO A O 1
ATOM 1905 N N . LEU A 1 244 ? 13.278 11.494 -17.346 1.00 97.00 244 LEU A N 1
ATOM 1906 C CA . LEU A 1 244 ? 14.062 10.396 -16.785 1.00 97.00 244 LEU A CA 1
ATOM 1907 C C . LEU A 1 244 ? 15.375 10.903 -16.183 1.00 97.00 244 LEU A C 1
ATOM 1909 O O . LEU A 1 244 ? 15.900 11.945 -16.583 1.00 97.00 244 LEU A O 1
ATOM 1913 N N . SER A 1 245 ? 15.919 10.165 -15.219 1.00 96.88 245 SER A N 1
ATOM 1914 C CA . SER A 1 245 ? 17.192 10.474 -14.562 1.00 96.88 245 SER A CA 1
ATOM 1915 C C . SER A 1 245 ? 18.067 9.241 -14.366 1.00 96.88 245 SER A C 1
ATOM 1917 O O . SER A 1 245 ? 17.586 8.108 -14.293 1.00 96.88 245 SER A O 1
ATOM 1919 N N . ASN A 1 246 ? 19.379 9.469 -14.252 1.00 97.44 246 ASN A N 1
ATOM 1920 C CA . ASN A 1 246 ? 20.311 8.421 -13.843 1.00 97.44 246 ASN A CA 1
ATOM 1921 C C . ASN A 1 246 ? 19.856 7.830 -12.506 1.00 97.44 246 ASN A C 1
ATOM 1923 O O . ASN A 1 246 ? 19.492 8.551 -11.577 1.00 97.44 246 ASN A O 1
ATOM 1927 N N . GLY A 1 247 ? 19.891 6.508 -12.416 1.00 96.25 247 GLY A N 1
ATOM 1928 C CA . GLY A 1 247 ? 19.406 5.766 -11.269 1.00 96.25 247 GLY A CA 1
ATOM 1929 C C . GLY A 1 247 ? 17.902 5.504 -11.273 1.00 96.25 247 GLY A C 1
ATOM 1930 O O . GLY A 1 247 ? 17.428 4.933 -10.298 1.00 96.25 247 GLY A O 1
ATOM 1931 N N . ASP A 1 248 ? 17.117 5.857 -12.292 1.00 97.12 248 ASP A N 1
ATOM 1932 C CA . ASP A 1 248 ? 15.712 5.428 -12.333 1.00 97.12 248 ASP A CA 1
ATOM 1933 C C . ASP A 1 248 ? 15.592 3.898 -12.455 1.00 97.12 248 ASP A C 1
ATOM 1935 O O . ASP A 1 248 ? 16.440 3.214 -13.028 1.00 97.12 248 ASP A O 1
ATOM 1939 N N . GLY A 1 249 ? 14.547 3.327 -11.857 1.00 97.00 249 GLY A N 1
ATOM 1940 C CA . GLY A 1 249 ? 14.149 1.936 -12.066 1.00 97.00 249 GLY A CA 1
ATOM 1941 C C . GLY A 1 249 ? 13.093 1.892 -13.150 1.00 97.00 249 GLY A C 1
ATOM 1942 O O . GLY A 1 249 ? 12.016 2.463 -12.974 1.00 97.00 249 GLY A O 1
ATOM 1943 N N . LEU A 1 250 ? 13.407 1.230 -14.258 1.00 97.44 250 LEU A N 1
ATOM 1944 C CA . LEU A 1 250 ? 12.535 1.119 -15.418 1.00 97.44 250 LEU A CA 1
ATOM 1945 C C . LEU A 1 250 ? 12.218 -0.344 -15.689 1.00 97.44 250 LEU A C 1
ATOM 1947 O O . LEU A 1 250 ? 13.000 -1.235 -15.359 1.00 97.44 250 LEU A O 1
ATOM 1951 N N . ASN A 1 251 ? 11.057 -0.610 -16.274 1.00 96.62 251 ASN A N 1
ATOM 1952 C CA . ASN A 1 251 ? 10.676 -1.957 -16.664 1.00 96.62 251 ASN A CA 1
ATOM 1953 C C . ASN A 1 251 ? 9.691 -1.977 -17.828 1.00 96.62 251 ASN A C 1
ATOM 1955 O O . ASN A 1 251 ? 8.966 -1.016 -18.087 1.00 96.62 251 ASN A O 1
ATOM 1959 N N . VAL A 1 252 ? 9.649 -3.128 -18.485 1.00 95.31 252 VAL A N 1
ATOM 1960 C CA . VAL A 1 252 ? 8.667 -3.480 -19.507 1.00 95.31 252 VAL A CA 1
ATOM 1961 C C . VAL A 1 252 ? 8.004 -4.803 -19.136 1.00 95.31 252 VAL A C 1
ATOM 1963 O O . VAL A 1 252 ? 8.603 -5.651 -18.471 1.00 95.31 252 VAL A O 1
ATOM 1966 N N . LEU A 1 253 ? 6.769 -5.003 -19.589 1.00 90.81 253 LEU A N 1
ATOM 1967 C CA . LEU A 1 253 ? 6.053 -6.263 -19.399 1.00 90.81 253 LEU A CA 1
ATOM 1968 C C . LEU A 1 253 ? 6.179 -7.140 -20.653 1.00 90.81 253 LEU A C 1
ATOM 1970 O O . LEU A 1 253 ? 5.641 -6.784 -21.700 1.00 90.81 253 LEU A O 1
ATOM 1974 N N . ILE A 1 254 ? 6.851 -8.291 -20.570 1.00 89.81 254 ILE A N 1
ATOM 1975 C CA . ILE A 1 254 ? 7.034 -9.227 -21.693 1.00 89.81 254 ILE A CA 1
ATOM 1976 C C . ILE A 1 254 ? 6.332 -10.535 -21.361 1.00 89.81 254 ILE A C 1
ATOM 1978 O O . ILE A 1 254 ? 6.732 -11.244 -20.447 1.00 89.81 254 ILE A O 1
ATOM 1982 N N . LYS A 1 255 ? 5.266 -10.872 -22.097 1.00 81.75 255 LYS A N 1
ATOM 1983 C CA . LYS A 1 255 ? 4.458 -12.085 -21.845 1.00 81.75 255 LYS A CA 1
ATOM 1984 C C . LYS A 1 255 ? 4.056 -12.252 -20.363 1.00 81.75 255 LYS A C 1
ATOM 1986 O O . LYS A 1 255 ? 3.937 -13.377 -19.895 1.00 81.75 255 LYS A O 1
ATOM 1991 N N . ARG A 1 256 ? 3.774 -11.129 -19.680 1.00 75.12 256 ARG A N 1
ATOM 1992 C CA . ARG A 1 256 ? 3.410 -10.998 -18.248 1.00 75.12 256 ARG A CA 1
ATOM 1993 C C . ARG A 1 256 ? 4.571 -11.034 -17.250 1.00 75.12 256 ARG A C 1
ATOM 1995 O O . ARG A 1 256 ? 4.343 -10.785 -16.074 1.00 75.12 256 ARG A O 1
ATOM 2002 N N . GLU A 1 257 ? 5.803 -11.218 -17.709 1.00 84.12 257 GLU A N 1
ATOM 2003 C CA . GLU A 1 257 ? 6.983 -11.042 -16.867 1.00 84.12 257 GLU A CA 1
ATOM 2004 C C . GLU A 1 257 ? 7.433 -9.586 -16.844 1.00 84.12 257 GLU A C 1
ATOM 2006 O O . GLU A 1 257 ? 7.547 -8.928 -17.880 1.00 84.12 257 GLU A O 1
ATOM 2011 N N . VAL A 1 258 ? 7.695 -9.083 -15.639 1.00 89.94 258 VAL A N 1
ATOM 2012 C CA . VAL A 1 258 ? 8.263 -7.747 -15.437 1.00 89.94 258 VAL A CA 1
ATOM 2013 C C . VAL A 1 258 ? 9.771 -7.843 -15.632 1.00 89.94 258 VAL A C 1
ATOM 2015 O O . VAL A 1 258 ? 10.477 -8.360 -14.760 1.00 89.94 258 VAL A O 1
ATOM 2018 N N . VAL A 1 259 ? 10.252 -7.324 -16.760 1.00 94.12 259 VAL A N 1
ATOM 2019 C CA . VAL A 1 259 ? 11.676 -7.225 -17.092 1.00 94.12 259 VAL A CA 1
ATOM 2020 C C . VAL A 1 259 ? 12.143 -5.825 -16.721 1.00 94.12 259 VAL A C 1
ATOM 2022 O O . VAL A 1 259 ? 11.869 -4.858 -17.432 1.00 94.12 259 VAL A O 1
ATOM 2025 N N . GLY A 1 260 ? 12.779 -5.717 -15.555 1.00 94.94 260 GLY A N 1
ATOM 2026 C CA . GLY A 1 260 ? 13.239 -4.452 -14.988 1.00 94.94 260 GLY A CA 1
ATOM 2027 C C . GLY A 1 260 ? 14.751 -4.277 -15.049 1.00 94.94 260 GLY A C 1
ATOM 2028 O O . GLY A 1 260 ? 15.495 -5.254 -15.047 1.00 94.94 260 GLY A O 1
ATOM 2029 N N . PHE A 1 261 ? 15.193 -3.025 -15.064 1.00 96.50 261 PHE A N 1
ATOM 2030 C CA . PHE A 1 261 ? 16.597 -2.630 -15.021 1.00 96.50 261 PHE A CA 1
ATOM 2031 C C . PHE A 1 261 ? 16.763 -1.275 -14.321 1.00 96.50 261 PHE A C 1
ATOM 2033 O O . PHE A 1 261 ? 15.807 -0.511 -14.155 1.00 96.50 261 PHE A O 1
ATOM 2040 N N . ARG A 1 262 ? 17.989 -0.965 -13.893 1.00 97.56 262 ARG A N 1
ATOM 2041 C CA . ARG A 1 262 ? 18.349 0.369 -13.398 1.00 97.56 262 ARG A CA 1
ATOM 2042 C C . ARG A 1 262 ? 18.938 1.161 -14.554 1.00 97.56 262 ARG A C 1
ATOM 2044 O O . ARG A 1 262 ? 19.844 0.678 -15.224 1.00 97.56 262 ARG A O 1
ATOM 2051 N N . ALA A 1 263 ? 18.444 2.367 -14.790 1.00 97.75 263 ALA A N 1
ATOM 2052 C CA . ALA A 1 263 ? 19.014 3.276 -15.769 1.00 97.75 263 ALA A CA 1
ATOM 2053 C C . ALA A 1 263 ? 20.367 3.783 -15.247 1.00 97.75 263 ALA A C 1
ATOM 2055 O O . ALA A 1 263 ? 20.413 4.636 -14.366 1.00 97.75 263 ALA A O 1
ATOM 2056 N N . ASN A 1 264 ? 21.474 3.233 -15.741 1.00 97.56 264 ASN A N 1
ATOM 2057 C CA . ASN A 1 264 ? 22.814 3.658 -15.341 1.00 97.56 264 ASN A CA 1
ATOM 2058 C C . ASN A 1 264 ? 23.157 5.027 -15.938 1.00 97.56 264 ASN A C 1
ATOM 2060 O O . ASN A 1 264 ? 23.658 5.912 -15.248 1.00 97.56 264 ASN A O 1
ATOM 2064 N N . THR A 1 265 ? 22.843 5.212 -17.220 1.00 97.94 265 THR A N 1
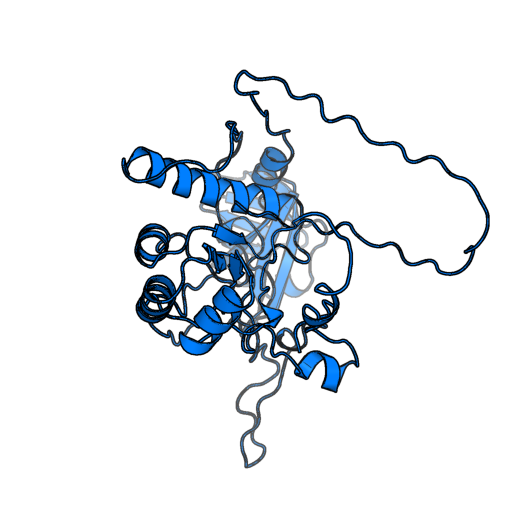ATOM 2065 C CA . THR A 1 265 ? 23.037 6.481 -17.925 1.00 97.94 265 THR A CA 1
ATOM 2066 C C . THR A 1 265 ? 21.791 6.820 -18.724 1.00 97.94 265 THR A C 1
ATOM 2068 O O . THR A 1 265 ? 21.243 5.966 -19.419 1.00 97.94 265 THR A O 1
ATOM 2071 N N . VAL A 1 266 ? 21.346 8.065 -18.611 1.00 98.06 266 VAL A N 1
ATOM 2072 C CA . VAL A 1 266 ? 20.200 8.627 -19.312 1.00 98.06 266 VAL A CA 1
ATOM 2073 C C . VAL A 1 266 ? 20.644 9.904 -20.010 1.00 98.06 266 VAL A C 1
ATOM 2075 O O . VAL A 1 266 ? 21.049 10.870 -19.367 1.00 98.06 266 VAL A O 1
ATOM 2078 N N . GLU A 1 267 ? 20.557 9.910 -21.334 1.00 98.25 267 GLU A N 1
ATOM 2079 C CA . GLU A 1 267 ? 20.919 11.043 -22.178 1.00 98.25 267 GLU A CA 1
ATOM 2080 C C . GLU A 1 267 ? 19.676 11.565 -22.892 1.00 98.25 267 GLU A C 1
ATOM 2082 O O . GLU A 1 267 ? 18.940 10.806 -23.522 1.00 98.25 267 GLU A O 1
ATOM 2087 N N . LYS A 1 268 ? 19.430 12.872 -22.804 1.00 97.81 268 LYS A N 1
ATOM 2088 C CA . LYS A 1 268 ? 18.319 13.508 -23.511 1.00 97.81 268 LYS A CA 1
ATOM 2089 C C . LYS A 1 268 ? 18.709 13.745 -24.970 1.00 97.81 268 LYS A C 1
ATOM 2091 O O . LYS A 1 268 ? 19.626 14.511 -25.240 1.00 97.81 268 LYS A O 1
ATOM 2096 N N . THR A 1 269 ? 17.990 13.125 -25.902 1.00 97.12 269 THR A N 1
ATOM 2097 C CA . THR A 1 269 ? 18.255 13.203 -27.352 1.00 97.12 269 THR A CA 1
ATOM 2098 C C . THR A 1 269 ? 17.241 14.073 -28.102 1.00 97.12 269 THR A C 1
ATOM 2100 O O . THR A 1 269 ? 17.461 14.433 -29.255 1.00 97.12 269 THR A O 1
ATOM 2103 N N . GLY A 1 270 ? 16.134 14.445 -27.453 1.00 94.75 270 GLY A N 1
ATOM 2104 C CA . GLY A 1 270 ? 15.109 15.346 -27.983 1.00 94.75 270 GLY A CA 1
ATOM 2105 C C . GLY A 1 270 ? 14.159 15.824 -26.884 1.00 94.75 270 GLY A C 1
ATOM 2106 O O . GLY A 1 270 ? 14.379 15.537 -25.709 1.00 94.75 270 GLY A O 1
ATOM 2107 N N . GLN A 1 271 ? 13.089 16.544 -27.236 1.00 90.69 271 GLN A N 1
ATOM 2108 C CA . GLN A 1 271 ? 12.173 17.148 -26.252 1.00 90.69 271 GLN A CA 1
ATOM 2109 C C . GLN A 1 271 ? 11.617 16.122 -25.247 1.00 90.69 271 GLN A C 1
ATOM 2111 O O . GLN A 1 271 ? 11.718 16.357 -24.042 1.00 90.69 271 GLN A O 1
ATOM 2116 N N . ASN A 1 272 ? 11.168 14.970 -25.755 1.00 96.12 272 ASN A N 1
ATOM 2117 C CA . ASN A 1 272 ? 10.606 13.842 -25.000 1.00 96.12 272 ASN A CA 1
ATOM 2118 C C . ASN A 1 272 ? 11.352 12.527 -25.268 1.00 96.12 272 ASN A C 1
ATOM 2120 O O . ASN A 1 272 ? 10.836 11.448 -25.000 1.00 96.12 272 ASN A O 1
ATOM 2124 N N . ARG A 1 273 ? 12.553 12.602 -25.851 1.00 97.50 273 ARG A N 1
ATOM 2125 C CA . ARG A 1 273 ? 13.316 11.425 -26.267 1.00 97.50 273 ARG A CA 1
ATOM 2126 C C . ARG A 1 273 ? 14.589 11.295 -25.467 1.00 97.50 273 ARG A C 1
ATOM 2128 O O . ARG A 1 273 ? 15.312 12.274 -25.270 1.00 97.50 273 ARG A O 1
ATOM 2135 N N . TYR A 1 274 ? 14.838 10.072 -25.026 1.00 98.50 274 TYR A N 1
ATOM 2136 C CA . TYR A 1 274 ? 15.999 9.727 -24.231 1.00 98.50 274 TYR A CA 1
ATOM 2137 C C . TYR A 1 274 ? 16.653 8.471 -24.777 1.00 98.50 274 TYR A C 1
ATOM 2139 O O . TYR A 1 274 ? 15.980 7.551 -25.241 1.00 98.50 274 TYR A O 1
ATOM 2147 N N . ARG A 1 275 ? 17.975 8.429 -24.664 1.00 98.56 275 ARG A N 1
ATOM 2148 C CA . ARG A 1 275 ? 18.745 7.200 -24.741 1.00 98.56 275 ARG A CA 1
ATOM 2149 C C . ARG A 1 275 ? 19.066 6.734 -23.331 1.00 98.56 275 ARG A C 1
ATOM 2151 O O . ARG A 1 275 ? 19.537 7.516 -22.508 1.00 98.56 275 ARG A O 1
ATOM 2158 N N . VAL A 1 276 ? 18.792 5.467 -23.050 1.00 98.50 276 VAL A N 1
ATOM 2159 C CA . VAL A 1 276 ? 18.945 4.871 -21.724 1.00 98.50 276 VAL A CA 1
ATOM 2160 C C . VAL A 1 276 ? 19.847 3.651 -21.814 1.00 98.50 276 VAL A C 1
ATOM 2162 O O . VAL A 1 276 ? 19.530 2.695 -22.520 1.00 98.50 276 VAL A O 1
ATOM 2165 N N . TRP A 1 277 ? 20.938 3.663 -21.053 1.00 98.50 277 TRP A N 1
ATOM 2166 C CA . TRP A 1 277 ? 21.808 2.511 -20.844 1.00 98.50 277 TRP A CA 1
ATOM 2167 C C . TRP A 1 277 ? 21.462 1.843 -19.513 1.00 98.50 277 TRP A C 1
ATOM 2169 O O . TRP A 1 277 ? 21.635 2.461 -18.453 1.00 98.50 277 TRP A O 1
ATOM 2179 N N . PRO A 1 278 ? 20.971 0.594 -19.534 1.00 98.00 278 PRO A N 1
ATOM 2180 C CA . PRO A 1 278 ? 20.804 -0.209 -18.332 1.00 98.00 278 PRO A CA 1
ATOM 2181 C C . PRO A 1 278 ? 22.136 -0.464 -17.613 1.00 98.00 278 PRO A C 1
ATOM 2183 O O . PRO A 1 278 ? 23.189 -0.531 -18.239 1.00 98.00 278 PRO A O 1
ATOM 2186 N N . ASN A 1 279 ? 22.091 -0.657 -16.294 1.00 96.12 279 ASN A N 1
ATOM 2187 C CA . ASN A 1 279 ? 23.232 -1.145 -15.508 1.00 96.12 279 ASN A CA 1
ATOM 2188 C C . ASN A 1 279 ? 23.672 -2.552 -15.941 1.00 96.12 279 ASN A C 1
ATOM 2190 O O . ASN A 1 279 ? 24.854 -2.872 -15.934 1.00 96.12 279 ASN A O 1
ATOM 2194 N N . GLU A 1 280 ? 22.700 -3.371 -16.321 1.00 95.69 280 GLU A N 1
ATOM 2195 C CA . GLU A 1 280 ? 22.865 -4.669 -16.953 1.00 95.69 280 GLU A CA 1
ATOM 2196 C C . GLU A 1 280 ? 21.739 -4.792 -17.976 1.00 95.69 280 GLU A C 1
ATOM 2198 O O . GLU A 1 280 ? 20.588 -4.520 -17.635 1.00 95.69 280 GLU A O 1
ATOM 2203 N N . MET A 1 281 ? 22.061 -5.146 -19.224 1.00 95.75 281 MET A N 1
ATOM 2204 C CA . MET A 1 281 ? 21.073 -5.293 -20.296 1.00 95.75 281 MET A CA 1
ATOM 2205 C C . MET A 1 281 ? 20.380 -6.658 -20.170 1.00 95.75 281 MET A C 1
ATOM 2207 O O . MET A 1 281 ? 21.003 -7.674 -20.488 1.00 95.75 281 MET A O 1
ATOM 2211 N N . PRO A 1 282 ? 19.103 -6.731 -19.742 1.00 95.38 282 PRO A N 1
ATOM 2212 C CA . PRO A 1 282 ? 18.396 -8.000 -19.675 1.00 95.38 282 PRO A CA 1
ATOM 2213 C C . PRO A 1 282 ? 18.195 -8.554 -21.087 1.00 95.38 282 PRO A C 1
ATOM 2215 O O . PRO A 1 282 ? 17.660 -7.869 -21.961 1.00 95.38 282 PRO A O 1
ATOM 2218 N N . SER A 1 283 ? 18.570 -9.816 -21.302 1.00 94.56 283 SER A N 1
ATOM 2219 C CA . SER A 1 283 ? 18.502 -10.473 -22.617 1.00 94.56 283 SER A CA 1
ATOM 2220 C C . SER A 1 283 ? 17.094 -10.460 -23.225 1.00 94.56 283 SER A C 1
ATOM 2222 O O . SER A 1 283 ? 16.931 -10.362 -24.443 1.00 94.56 283 SER A O 1
ATOM 2224 N N . ASP A 1 284 ? 16.065 -10.493 -22.379 1.00 95.06 284 ASP A N 1
ATOM 2225 C CA . ASP A 1 284 ? 14.668 -10.446 -22.796 1.00 95.06 284 ASP A CA 1
ATOM 2226 C C . ASP A 1 284 ? 14.248 -9.104 -23.408 1.00 95.06 284 ASP A 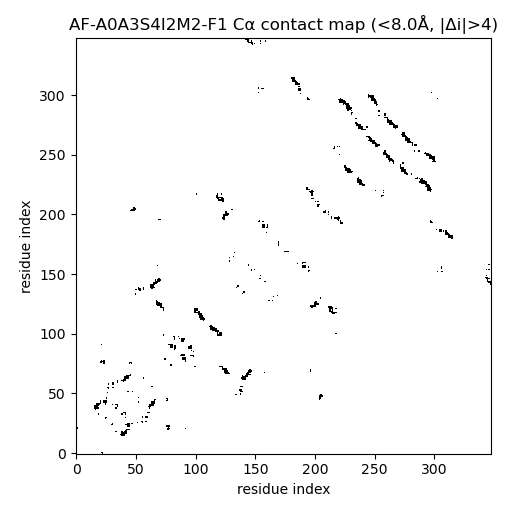C 1
ATOM 2228 O O . ASP A 1 284 ? 13.298 -9.090 -24.192 1.00 95.06 284 ASP A O 1
ATOM 2232 N N . LEU A 1 285 ? 14.957 -7.995 -23.150 1.00 95.06 285 LEU A N 1
ATOM 2233 C CA . LEU A 1 285 ? 14.635 -6.704 -23.772 1.00 95.06 285 LEU A CA 1
ATOM 2234 C C . LEU A 1 285 ? 14.758 -6.749 -25.298 1.00 95.06 285 LEU A C 1
ATOM 2236 O O . LEU A 1 285 ? 14.018 -6.055 -25.985 1.00 95.06 285 LEU A O 1
ATOM 2240 N N . HIS A 1 286 ? 15.594 -7.623 -25.863 1.00 94.88 286 HIS A N 1
ATOM 2241 C CA . HIS A 1 286 ? 15.685 -7.789 -27.318 1.00 94.88 286 HIS A CA 1
ATOM 2242 C C . HIS A 1 286 ? 14.422 -8.405 -27.950 1.00 94.88 286 HIS A C 1
ATOM 2244 O O . HIS A 1 286 ? 14.286 -8.414 -29.172 1.00 94.88 286 HIS A O 1
ATOM 2250 N N . LYS A 1 287 ? 13.480 -8.909 -27.140 1.00 94.44 287 LYS A N 1
ATOM 2251 C CA . LYS A 1 287 ? 12.164 -9.397 -27.591 1.00 94.44 287 LYS A CA 1
ATOM 2252 C C . LYS A 1 287 ? 11.123 -8.273 -27.685 1.00 94.44 287 LYS A C 1
ATOM 2254 O O . LYS A 1 287 ? 10.021 -8.511 -28.183 1.00 94.44 287 LYS A O 1
ATOM 2259 N N . VAL A 1 288 ? 11.442 -7.083 -27.175 1.00 95.25 288 VAL A N 1
ATOM 2260 C CA . VAL A 1 288 ? 10.555 -5.916 -27.147 1.00 95.25 288 VAL A CA 1
ATOM 2261 C C . VAL A 1 288 ? 10.407 -5.343 -28.554 1.00 95.25 288 VAL A C 1
ATOM 2263 O O . VAL A 1 288 ? 11.382 -5.192 -29.288 1.00 95.25 288 VAL A O 1
ATOM 2266 N N . ARG A 1 289 ? 9.169 -5.028 -28.938 1.00 93.38 289 ARG A N 1
ATOM 2267 C CA . ARG A 1 289 ? 8.857 -4.377 -30.218 1.00 93.38 289 ARG A CA 1
ATOM 2268 C C . ARG A 1 289 ? 8.850 -2.850 -30.047 1.00 93.38 289 ARG A C 1
ATOM 2270 O O . ARG A 1 289 ? 8.675 -2.386 -28.925 1.00 93.38 289 ARG A O 1
ATOM 2277 N N . PRO A 1 290 ? 9.014 -2.064 -31.123 1.00 94.88 290 PRO A N 1
ATOM 2278 C CA . PRO A 1 290 ? 8.784 -0.622 -31.066 1.00 94.88 290 PRO A CA 1
ATOM 2279 C C . PRO A 1 290 ? 7.401 -0.280 -30.494 1.00 94.88 290 PRO A C 1
ATOM 2281 O O . PRO A 1 290 ? 6.445 -1.027 -30.715 1.00 94.88 290 PRO A O 1
ATOM 2284 N N . HIS A 1 291 ? 7.313 0.851 -29.793 1.00 95.44 291 HIS A N 1
ATOM 2285 C CA . HIS A 1 291 ? 6.119 1.363 -29.104 1.00 95.44 291 HIS A CA 1
ATOM 2286 C C . HIS A 1 291 ? 5.630 0.476 -27.947 1.00 95.44 291 HIS A C 1
ATOM 2288 O O . HIS A 1 291 ? 4.454 0.464 -27.583 1.00 95.44 291 HIS A O 1
ATOM 2294 N N . HIS A 1 292 ? 6.532 -0.313 -27.355 1.00 96.56 292 HIS A N 1
ATOM 2295 C CA . HIS A 1 292 ? 6.183 -1.135 -26.197 1.00 96.56 292 HIS A CA 1
ATOM 2296 C C . HIS A 1 292 ? 6.127 -0.285 -24.921 1.00 96.56 292 HIS A C 1
ATOM 2298 O O . HIS A 1 292 ? 7.073 0.468 -24.680 1.00 96.56 292 HIS A O 1
ATOM 2304 N N . PRO A 1 293 ? 5.099 -0.428 -24.064 1.00 96.94 293 PRO A N 1
ATOM 2305 C CA . PRO A 1 293 ? 4.966 0.385 -22.857 1.00 96.94 293 PRO A CA 1
ATOM 2306 C C . PRO A 1 293 ? 6.164 0.274 -21.908 1.00 96.94 293 PRO A C 1
ATOM 2308 O O . PRO A 1 293 ? 6.621 -0.828 -21.587 1.00 96.94 293 PRO A O 1
ATOM 2311 N N . LEU A 1 294 ? 6.620 1.425 -21.419 1.00 97.44 294 LEU A N 1
ATOM 2312 C CA . LEU A 1 294 ? 7.693 1.585 -20.445 1.00 97.44 294 LEU A CA 1
ATOM 2313 C C . LEU A 1 294 ? 7.121 2.120 -19.130 1.00 97.44 294 LEU A C 1
ATOM 2315 O O . LEU A 1 294 ? 6.421 3.135 -19.106 1.00 97.44 294 LEU A O 1
ATOM 2319 N N . ASN A 1 295 ? 7.468 1.465 -18.025 1.00 96.38 295 ASN A N 1
ATOM 2320 C CA . ASN A 1 295 ? 7.065 1.876 -16.684 1.00 96.38 295 ASN A CA 1
ATOM 2321 C C . ASN A 1 295 ? 8.282 2.252 -15.838 1.00 96.38 295 ASN A C 1
ATOM 2323 O O . ASN A 1 295 ? 9.360 1.675 -15.995 1.00 96.38 295 ASN A O 1
ATOM 2327 N N . ARG A 1 296 ? 8.091 3.176 -14.894 1.00 96.25 296 ARG A N 1
ATOM 2328 C CA . ARG A 1 296 ? 9.067 3.564 -13.873 1.00 96.25 296 ARG A CA 1
ATOM 2329 C C . ARG A 1 296 ? 8.599 3.087 -12.506 1.00 96.25 296 ARG A C 1
ATOM 2331 O O . ARG A 1 296 ? 7.626 3.606 -11.962 1.00 96.25 296 ARG A O 1
ATOM 2338 N N . ASN A 1 297 ? 9.317 2.123 -11.937 1.00 93.56 297 ASN A N 1
ATOM 2339 C CA . ASN A 1 297 ? 9.052 1.566 -10.605 1.00 93.56 297 ASN A CA 1
ATOM 2340 C C . ASN A 1 297 ? 10.005 2.081 -9.520 1.00 93.56 297 ASN A C 1
ATOM 2342 O O . ASN A 1 297 ? 9.878 1.693 -8.360 1.00 93.56 297 ASN A O 1
ATOM 2346 N N . LEU A 1 298 ? 10.945 2.955 -9.879 1.00 93.88 298 LEU A N 1
ATOM 2347 C CA . LEU A 1 298 ? 11.728 3.730 -8.926 1.00 93.88 298 LEU A CA 1
ATOM 2348 C C . LEU A 1 298 ? 12.092 5.078 -9.551 1.00 93.88 298 LEU A C 1
ATOM 2350 O O . LEU A 1 298 ? 12.819 5.122 -10.538 1.00 93.88 298 LEU A O 1
ATOM 2354 N N . ASP A 1 299 ? 11.575 6.159 -8.974 1.00 93.31 299 ASP A N 1
ATOM 2355 C CA . ASP A 1 299 ? 11.933 7.540 -9.314 1.00 93.31 299 ASP A CA 1
ATOM 2356 C C . ASP A 1 299 ? 13.102 7.961 -8.416 1.00 93.31 299 ASP A C 1
ATOM 2358 O O . ASP A 1 299 ? 12.932 8.154 -7.207 1.00 93.31 299 ASP A O 1
ATOM 2362 N N . HIS A 1 300 ? 14.310 8.019 -8.980 1.00 92.62 300 HIS A N 1
ATOM 2363 C CA . HIS A 1 300 ? 15.526 8.210 -8.192 1.00 92.62 300 HIS A CA 1
ATOM 2364 C C . HIS A 1 300 ? 15.582 9.580 -7.534 1.00 92.62 300 HIS A C 1
ATOM 2366 O O . HIS A 1 300 ? 15.912 9.683 -6.352 1.00 92.62 300 HIS A O 1
ATOM 2372 N N . ASN A 1 301 ? 15.228 10.627 -8.276 1.00 90.44 301 ASN A N 1
ATOM 2373 C CA . ASN A 1 301 ? 15.247 11.994 -7.766 1.00 90.44 301 ASN A CA 1
ATOM 2374 C C . ASN A 1 301 ? 14.208 12.177 -6.661 1.00 90.44 301 ASN A C 1
ATOM 2376 O O . ASN A 1 301 ? 14.488 12.799 -5.634 1.00 90.44 301 ASN A O 1
ATOM 2380 N N . TRP A 1 302 ? 13.021 11.594 -6.832 1.00 90.25 302 TRP A N 1
ATOM 2381 C CA . TRP A 1 302 ? 11.994 11.617 -5.800 1.00 90.25 302 TRP A CA 1
ATOM 2382 C C . TRP A 1 302 ? 12.415 10.820 -4.555 1.00 90.25 302 TRP A C 1
ATOM 2384 O O . TRP A 1 302 ? 12.253 11.292 -3.427 1.00 90.25 302 TRP A O 1
ATOM 2394 N N . GLN A 1 303 ? 13.057 9.661 -4.731 1.00 87.75 303 GLN A N 1
ATOM 2395 C CA . GLN A 1 303 ? 13.600 8.882 -3.617 1.00 87.75 303 GLN A CA 1
ATOM 2396 C C . GLN A 1 303 ? 14.743 9.615 -2.897 1.00 87.75 303 GLN A C 1
ATOM 2398 O O . GLN A 1 303 ? 14.822 9.581 -1.669 1.00 87.75 303 GLN A O 1
ATOM 2403 N N . GLN A 1 304 ? 15.599 10.332 -3.628 1.00 87.19 304 GLN A N 1
ATOM 2404 C CA . GLN A 1 304 ? 16.616 11.215 -3.053 1.00 87.19 304 GLN A CA 1
ATOM 2405 C C . GLN A 1 304 ? 15.972 12.334 -2.224 1.00 87.19 304 GLN A C 1
ATOM 2407 O O . GLN A 1 304 ? 16.425 12.600 -1.109 1.00 87.19 304 GLN A O 1
ATOM 2412 N N . ALA A 1 305 ? 14.878 12.943 -2.694 1.00 86.62 305 ALA A N 1
ATOM 2413 C CA . ALA A 1 305 ? 14.160 13.974 -1.941 1.00 86.62 305 ALA A CA 1
ATOM 2414 C C . ALA A 1 305 ? 13.639 13.456 -0.585 1.00 86.62 305 ALA A C 1
ATOM 2416 O O . ALA A 1 305 ? 13.721 14.168 0.416 1.00 86.62 305 ALA A O 1
ATOM 2417 N N . LEU A 1 306 ? 13.208 12.190 -0.519 1.00 84.69 306 LEU A N 1
ATOM 2418 C CA . LEU A 1 306 ? 12.799 11.516 0.722 1.00 84.69 306 LEU A CA 1
ATOM 2419 C C . LEU A 1 306 ? 13.939 11.301 1.731 1.00 84.69 306 LEU A C 1
ATOM 2421 O O . LEU A 1 306 ? 13.675 11.093 2.921 1.00 84.69 306 LEU A O 1
ATOM 2425 N N . THR A 1 307 ? 15.204 11.320 1.300 1.00 79.69 307 THR A N 1
ATOM 2426 C CA . THR A 1 307 ? 16.346 11.153 2.218 1.00 79.69 307 THR A CA 1
ATOM 2427 C C . THR A 1 307 ? 16.632 12.403 3.041 1.00 79.69 307 THR A C 1
ATOM 2429 O O . THR A 1 307 ? 17.191 12.284 4.131 1.00 79.69 307 THR A O 1
ATOM 2432 N N . LYS A 1 308 ? 16.175 13.582 2.594 1.00 76.00 308 LYS A N 1
ATOM 2433 C CA . LYS A 1 308 ? 16.307 14.820 3.368 1.00 76.00 308 LYS A CA 1
ATOM 2434 C C . LYS A 1 308 ? 15.607 14.659 4.724 1.00 76.00 308 LYS A C 1
ATOM 2436 O O . LYS A 1 308 ? 14.531 14.059 4.833 1.00 76.00 308 LYS A O 1
ATOM 2441 N N . ASN A 1 309 ? 16.257 15.133 5.786 1.00 64.12 309 ASN A N 1
ATOM 2442 C CA . ASN A 1 309 ? 15.721 15.015 7.139 1.00 64.12 309 ASN A CA 1
ATOM 2443 C C . ASN A 1 309 ? 14.455 15.866 7.277 1.00 64.12 309 ASN A C 1
ATOM 2445 O O . ASN A 1 309 ? 14.443 17.032 6.892 1.00 64.12 309 ASN A O 1
ATOM 2449 N N . LEU A 1 310 ? 13.404 15.275 7.849 1.00 60.59 310 LEU A N 1
ATOM 2450 C CA . LEU A 1 310 ? 12.209 16.012 8.251 1.00 60.59 310 LEU A CA 1
ATOM 2451 C C . LEU A 1 310 ? 12.586 16.905 9.437 1.00 60.59 310 LEU A C 1
ATOM 2453 O O . LEU A 1 310 ? 13.182 16.417 10.401 1.00 60.59 310 LEU A O 1
ATOM 2457 N N . GLN A 1 311 ? 12.243 18.190 9.385 1.00 54.44 311 GLN A N 1
ATOM 2458 C CA . GLN A 1 311 ? 12.352 19.051 10.557 1.00 54.44 311 GLN A CA 1
ATOM 2459 C C . GLN A 1 311 ? 11.092 18.893 11.411 1.00 54.44 311 GLN A C 1
ATOM 2461 O O . GLN A 1 311 ? 9.967 18.926 10.914 1.00 54.44 311 GLN A O 1
ATOM 2466 N N . ARG A 1 312 ? 11.293 18.679 12.713 1.00 52.38 312 ARG A N 1
ATOM 2467 C CA . ARG A 1 312 ? 10.239 18.772 13.724 1.00 52.38 312 ARG A CA 1
ATOM 2468 C C . ARG A 1 312 ? 10.399 20.106 14.424 1.00 52.38 312 ARG A C 1
ATOM 2470 O O . ARG A 1 312 ? 11.414 20.319 15.083 1.00 52.38 312 ARG A O 1
ATOM 2477 N N . THR A 1 313 ? 9.397 20.963 14.321 1.00 47.41 313 THR A N 1
ATOM 2478 C CA . THR A 1 313 ? 9.352 22.209 15.087 1.00 47.41 313 THR A CA 1
ATOM 2479 C C . THR A 1 313 ? 8.679 21.903 16.425 1.00 47.41 313 THR A C 1
ATOM 2481 O O . THR A 1 313 ? 7.519 21.474 16.426 1.00 47.41 313 THR A O 1
ATOM 2484 N N . PRO A 1 314 ? 9.366 22.044 17.575 1.00 44.72 314 PRO A N 1
ATOM 2485 C CA . PRO A 1 314 ? 8.727 21.848 18.868 1.00 44.72 314 PRO A CA 1
ATOM 2486 C C . PRO A 1 314 ? 7.625 22.896 19.054 1.00 44.72 314 PRO A C 1
ATOM 2488 O O . PRO A 1 314 ? 7.894 24.094 19.000 1.00 44.72 314 PRO A O 1
ATOM 2491 N N . GLY A 1 315 ? 6.388 22.455 19.293 1.00 40.06 315 GLY A N 1
ATOM 2492 C CA . GLY A 1 315 ? 5.394 23.314 19.935 1.00 40.06 315 GLY A CA 1
ATOM 2493 C C . GLY A 1 315 ? 5.875 23.611 21.356 1.00 40.06 315 GLY A C 1
ATOM 2494 O O . GLY A 1 315 ? 6.350 22.701 22.035 1.00 40.06 315 GLY A O 1
ATOM 2495 N N . GLY A 1 316 ? 5.839 24.878 21.774 1.00 36.91 316 GLY A N 1
ATOM 2496 C CA . GLY A 1 316 ? 6.345 25.322 23.075 1.00 36.91 316 GLY A CA 1
ATOM 2497 C C . GLY A 1 316 ? 5.817 24.471 24.235 1.00 36.91 316 GLY A C 1
ATOM 2498 O O . GLY A 1 316 ? 4.612 24.299 24.383 1.00 36.91 316 GLY A O 1
ATOM 2499 N N . GLY A 1 317 ? 6.740 23.933 25.036 1.00 30.41 317 GLY A N 1
ATOM 2500 C CA . GLY A 1 317 ? 6.452 23.028 26.153 1.00 30.41 317 GLY A CA 1
ATOM 2501 C C . GLY A 1 317 ? 7.460 21.884 26.210 1.00 30.41 317 GLY A C 1
ATOM 2502 O O . GLY A 1 317 ? 7.184 20.766 25.785 1.00 30.41 317 GLY A O 1
ATOM 2503 N N . GLY A 1 318 ? 8.679 22.175 26.669 1.00 26.00 318 GLY A N 1
ATOM 2504 C CA . GLY A 1 318 ? 9.762 21.196 26.713 1.00 26.00 318 GLY A CA 1
ATOM 2505 C C . GLY A 1 318 ? 9.509 20.083 27.729 1.00 26.00 318 GLY A C 1
ATOM 2506 O O . GLY A 1 318 ? 9.486 20.340 28.927 1.00 26.00 318 GLY A O 1
ATOM 2507 N N . TYR A 1 319 ? 9.459 18.836 27.260 1.00 28.00 319 TYR A N 1
ATOM 2508 C CA . TYR A 1 319 ? 9.721 17.663 28.092 1.00 28.00 319 TYR A CA 1
ATOM 2509 C C . TYR A 1 319 ? 10.931 16.908 27.545 1.00 28.00 319 TYR A C 1
ATOM 2511 O O . TYR A 1 319 ? 10.979 16.467 26.397 1.00 28.00 319 TYR A O 1
ATOM 2519 N N . ARG A 1 320 ? 11.959 16.813 28.391 1.00 24.55 320 ARG A N 1
ATOM 2520 C CA . ARG A 1 320 ? 13.244 16.176 28.106 1.00 24.55 320 ARG A CA 1
ATOM 2521 C C . ARG A 1 320 ? 13.075 14.663 28.302 1.00 24.55 320 ARG A C 1
ATOM 2523 O O . ARG A 1 320 ? 13.059 14.195 29.436 1.00 24.55 320 ARG A O 1
ATOM 2530 N N . VAL A 1 321 ? 12.959 13.890 27.221 1.00 26.08 321 VAL A N 1
ATOM 2531 C CA . VAL A 1 321 ? 12.972 12.418 27.302 1.00 26.08 321 VAL A CA 1
ATOM 2532 C C . VAL A 1 321 ? 14.392 11.972 27.668 1.00 26.08 321 VAL A C 1
ATOM 2534 O O . VAL A 1 321 ? 15.279 11.899 26.817 1.00 26.08 321 VAL A O 1
ATOM 2537 N N . ARG A 1 322 ? 14.639 11.715 28.959 1.00 23.95 322 ARG A N 1
ATOM 2538 C CA . ARG A 1 322 ? 15.845 11.011 29.410 1.00 23.95 322 ARG A CA 1
ATOM 2539 C C . ARG A 1 322 ? 15.748 9.559 28.950 1.00 23.95 322 ARG A C 1
ATOM 2541 O O . ARG A 1 322 ? 14.815 8.847 29.305 1.00 23.95 322 ARG A O 1
ATOM 2548 N N . ARG A 1 323 ? 16.759 9.107 28.209 1.00 23.55 323 ARG A N 1
ATOM 2549 C CA . ARG A 1 323 ? 17.051 7.685 28.023 1.00 23.55 323 ARG A CA 1
ATOM 2550 C C . ARG A 1 323 ? 17.320 7.105 29.415 1.00 23.55 323 ARG A C 1
ATOM 2552 O O . ARG A 1 323 ? 18.332 7.447 30.022 1.00 23.55 323 ARG A O 1
ATOM 2559 N N . LEU A 1 324 ? 16.416 6.283 29.944 1.00 26.98 324 LEU A N 1
ATOM 2560 C CA . LEU A 1 324 ? 16.728 5.455 31.106 1.00 26.98 324 LEU A CA 1
ATOM 2561 C C . LEU A 1 324 ? 17.744 4.409 30.641 1.00 26.98 324 LEU A C 1
ATOM 2563 O O . LEU A 1 324 ? 17.397 3.397 30.039 1.00 26.98 324 LEU A O 1
ATOM 2567 N N . ALA A 1 325 ? 19.023 4.712 30.851 1.00 27.72 325 ALA A N 1
ATOM 2568 C CA . ALA A 1 325 ? 20.070 3.711 30.854 1.00 27.72 325 ALA A CA 1
ATOM 2569 C C . ALA A 1 325 ? 19.859 2.848 32.104 1.00 27.72 325 ALA A C 1
ATOM 2571 O O . ALA A 1 325 ? 20.163 3.273 33.214 1.00 27.72 325 ALA A O 1
ATOM 2572 N N . GLY A 1 326 ? 19.286 1.661 31.925 1.00 26.03 326 GLY A N 1
ATOM 2573 C CA . GLY A 1 326 ? 19.353 0.602 32.923 1.00 26.03 326 GLY A CA 1
ATOM 2574 C C . GLY A 1 326 ? 20.664 -0.148 32.742 1.00 26.03 326 GLY A C 1
ATOM 2575 O O . GLY A 1 326 ? 20.758 -1.029 31.893 1.00 26.03 326 GLY A O 1
ATOM 2576 N N . THR A 1 327 ? 21.689 0.228 33.500 1.00 26.11 327 THR A N 1
ATOM 2577 C CA . THR A 1 327 ? 22.868 -0.610 33.724 1.00 26.11 327 THR A CA 1
ATOM 2578 C C . THR A 1 327 ? 22.557 -1.622 34.820 1.00 26.11 327 THR A C 1
ATOM 2580 O O . THR A 1 327 ? 22.363 -1.231 35.968 1.00 26.11 327 THR A O 1
ATOM 2583 N N . ALA A 1 328 ? 22.579 -2.907 34.475 1.00 26.75 328 ALA A N 1
ATOM 2584 C CA . ALA A 1 328 ? 23.021 -3.975 35.365 1.00 26.75 328 ALA A CA 1
ATOM 2585 C C . ALA A 1 328 ? 23.623 -5.111 34.513 1.00 26.75 328 ALA A C 1
ATOM 2587 O O . ALA A 1 328 ? 22.934 -5.726 33.702 1.00 26.75 328 ALA A O 1
ATOM 2588 N N . ASN A 1 329 ? 24.935 -5.306 34.687 1.00 26.39 329 ASN A N 1
ATOM 2589 C CA . ASN A 1 329 ? 25.722 -6.524 34.423 1.00 26.39 329 ASN A CA 1
ATOM 2590 C C . ASN A 1 329 ? 25.004 -7.777 34.979 1.00 26.39 329 ASN A C 1
ATOM 2592 O O . ASN A 1 329 ? 24.199 -7.640 35.892 1.00 26.39 329 ASN A O 1
ATOM 2596 N N . SER A 1 330 ? 25.251 -9.026 34.583 1.00 27.19 330 SER A N 1
ATO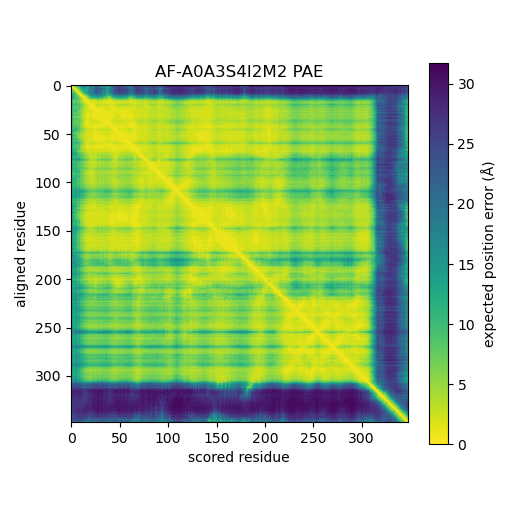M 2597 C CA . SER A 1 330 ? 26.297 -9.690 33.792 1.00 27.19 330 SER A CA 1
ATOM 2598 C C . SER A 1 330 ? 25.834 -11.140 33.546 1.00 27.19 330 SER A C 1
ATOM 2600 O O . SER A 1 330 ? 25.022 -11.657 34.307 1.00 27.19 330 SER A O 1
ATOM 2602 N N . ASP A 1 331 ? 26.404 -11.785 32.527 1.00 27.70 331 ASP A N 1
ATOM 2603 C CA . ASP A 1 331 ? 26.513 -13.244 32.354 1.00 27.70 331 ASP A CA 1
ATOM 2604 C C . ASP A 1 331 ? 25.236 -14.092 32.270 1.00 27.70 331 ASP A C 1
ATOM 2606 O O . ASP A 1 331 ? 24.743 -14.628 33.256 1.00 27.70 331 ASP A O 1
ATOM 2610 N N . ALA A 1 332 ? 24.782 -14.303 31.028 1.00 28.42 332 ALA A N 1
ATOM 2611 C CA . ALA A 1 332 ? 24.554 -15.622 30.415 1.00 28.42 332 ALA A CA 1
ATOM 2612 C C . ALA A 1 332 ? 23.553 -15.494 29.256 1.00 28.42 332 ALA A C 1
ATOM 2614 O O . ALA A 1 332 ? 22.357 -15.581 29.488 1.00 28.42 332 ALA A O 1
ATOM 2615 N N . ASP A 1 333 ? 24.030 -15.298 28.019 1.00 28.70 333 ASP A N 1
ATOM 2616 C CA . ASP A 1 333 ? 23.513 -16.030 26.843 1.00 28.70 333 ASP A CA 1
ATOM 2617 C C . ASP A 1 333 ? 24.374 -15.742 25.594 1.00 28.70 333 ASP A C 1
ATOM 2619 O O . ASP A 1 333 ? 23.942 -15.162 24.594 1.00 28.70 333 ASP A O 1
ATOM 2623 N N . GLN A 1 334 ? 25.648 -16.144 25.625 1.00 28.84 334 GLN A N 1
ATOM 2624 C CA . GLN A 1 334 ? 26.360 -16.410 24.375 1.00 28.84 334 GLN A CA 1
ATOM 2625 C C . GLN A 1 334 ? 25.821 -17.726 23.803 1.00 28.84 334 GLN A C 1
ATOM 2627 O O . GLN A 1 334 ? 26.393 -18.778 24.076 1.00 28.84 334 GLN A O 1
ATOM 2632 N N . ARG A 1 335 ? 24.717 -17.675 23.044 1.00 30.81 335 ARG A N 1
ATOM 2633 C CA . ARG A 1 335 ? 24.341 -18.629 21.974 1.00 30.81 335 ARG A CA 1
ATOM 2634 C C . ARG A 1 335 ? 22.960 -18.275 21.412 1.00 30.81 335 ARG A C 1
ATOM 2636 O O . ARG A 1 335 ? 21.947 -18.783 21.875 1.00 30.81 335 ARG A O 1
ATOM 2643 N N . ARG A 1 336 ? 22.938 -17.477 20.337 1.00 30.97 336 ARG A N 1
ATOM 2644 C CA . ARG A 1 336 ? 22.072 -17.615 19.136 1.00 30.97 336 ARG A CA 1
ATOM 2645 C C . ARG A 1 336 ? 22.151 -16.327 18.314 1.00 30.97 336 ARG A C 1
ATOM 2647 O O . ARG A 1 336 ? 21.446 -15.358 18.572 1.00 30.97 336 ARG A O 1
ATOM 2654 N N . GLY A 1 337 ? 22.990 -16.344 17.282 1.00 29.16 337 GLY A N 1
ATOM 2655 C CA . GLY A 1 337 ? 22.971 -15.325 16.239 1.00 29.16 337 GLY A CA 1
ATOM 2656 C C . GLY A 1 337 ? 21.672 -15.407 15.437 1.00 29.16 337 GLY A C 1
ATOM 2657 O O . GLY A 1 337 ? 21.455 -16.375 14.712 1.00 29.16 337 GLY A O 1
ATOM 2658 N N . ARG A 1 338 ? 20.809 -14.399 15.582 1.00 32.50 338 ARG A N 1
ATOM 2659 C CA . ARG A 1 338 ? 19.851 -13.952 14.560 1.00 32.50 338 ARG A CA 1
ATOM 2660 C C . ARG A 1 338 ? 19.647 -12.452 14.734 1.00 32.50 338 ARG A C 1
ATOM 2662 O O . ARG A 1 338 ? 19.014 -12.022 15.697 1.00 32.50 338 ARG A O 1
ATOM 2669 N N . GLU A 1 339 ? 20.180 -11.677 13.797 1.00 28.42 339 GLU A N 1
ATOM 2670 C CA . GLU A 1 339 ? 19.877 -10.256 13.647 1.00 28.42 339 GLU A CA 1
ATOM 2671 C C . GLU A 1 339 ? 18.359 -10.075 13.504 1.00 28.42 339 GLU A C 1
ATOM 2673 O O . GLU A 1 339 ? 17.721 -10.637 12.611 1.00 28.42 339 GLU A O 1
ATOM 2678 N N . ARG A 1 340 ? 17.754 -9.321 14.424 1.00 29.19 340 ARG A N 1
ATOM 2679 C CA . ARG A 1 340 ? 16.370 -8.861 14.296 1.00 29.19 340 ARG A CA 1
ATOM 2680 C C . ARG A 1 340 ? 16.402 -7.477 13.656 1.00 29.19 340 ARG A C 1
ATOM 2682 O O . ARG A 1 340 ? 16.893 -6.535 14.268 1.00 29.19 340 ARG A O 1
ATOM 2689 N N . HIS A 1 341 ? 15.852 -7.356 12.450 1.00 29.94 341 HIS A N 1
ATOM 2690 C CA . HIS A 1 341 ? 15.534 -6.056 11.857 1.00 29.94 341 HIS A CA 1
ATOM 2691 C C . HIS A 1 341 ? 14.558 -5.276 12.763 1.00 29.94 341 HIS A C 1
ATOM 2693 O O . HIS A 1 341 ? 13.610 -5.878 13.283 1.00 29.94 341 HIS A O 1
ATOM 2699 N N . PRO A 1 342 ? 14.739 -3.955 12.946 1.00 30.42 342 PRO A N 1
ATOM 2700 C CA . PRO A 1 342 ? 13.796 -3.138 13.696 1.00 30.42 342 PRO A CA 1
ATOM 2701 C C . PRO A 1 342 ? 12.469 -3.016 12.932 1.00 30.42 342 PRO A C 1
ATOM 2703 O O . PRO A 1 342 ? 12.437 -2.708 11.742 1.00 30.42 342 PRO A O 1
ATOM 2706 N N . TYR A 1 343 ? 11.365 -3.276 13.631 1.00 33.00 343 TYR A N 1
ATOM 2707 C CA . TYR A 1 343 ? 10.005 -3.077 13.136 1.00 33.00 343 TYR A CA 1
ATOM 2708 C C . TYR A 1 343 ? 9.700 -1.574 13.067 1.00 33.00 343 TYR A C 1
ATOM 2710 O O . TYR A 1 343 ? 9.596 -0.922 14.103 1.00 33.00 343 TYR A O 1
ATOM 2718 N N . ALA A 1 344 ? 9.521 -1.031 11.863 1.00 32.25 344 ALA A N 1
ATOM 2719 C CA . ALA A 1 344 ? 8.955 0.300 11.658 1.00 32.25 344 ALA A CA 1
ATOM 2720 C C . ALA A 1 344 ? 7.432 0.173 11.482 1.00 32.25 344 ALA A C 1
ATOM 2722 O O . ALA A 1 344 ? 6.932 -0.039 10.380 1.00 32.25 344 ALA A O 1
ATOM 2723 N N . GLY A 1 345 ? 6.687 0.234 12.587 1.00 29.23 345 GLY A N 1
ATOM 2724 C CA . GLY A 1 345 ? 5.248 0.496 12.558 1.00 29.23 345 GLY A CA 1
ATOM 2725 C C . GLY A 1 345 ? 5.021 1.997 12.706 1.00 29.23 345 GLY A C 1
ATOM 2726 O O . GLY A 1 345 ? 5.486 2.576 13.683 1.00 29.23 345 GLY A O 1
ATOM 2727 N N . GLY A 1 346 ? 4.352 2.625 11.739 1.00 31.97 346 GLY A N 1
ATOM 2728 C CA . GLY A 1 346 ? 3.875 4.003 11.846 1.00 31.97 346 GLY A CA 1
ATOM 2729 C C . GLY A 1 346 ? 2.369 4.008 12.089 1.00 31.97 346 GLY A C 1
ATOM 2730 O O . GLY A 1 346 ? 1.626 3.411 11.310 1.00 31.97 346 GLY A O 1
ATOM 2731 N N . THR A 1 347 ? 1.933 4.657 13.163 1.00 30.62 347 THR A N 1
ATOM 2732 C CA . THR A 1 347 ? 0.540 5.084 13.362 1.00 30.62 347 THR A CA 1
ATOM 2733 C C . THR A 1 347 ? 0.495 6.577 13.034 1.00 30.62 347 THR A C 1
ATOM 2735 O O . THR A 1 347 ? 1.426 7.291 13.418 1.00 30.62 347 THR A O 1
ATOM 2738 N N . VAL A 1 348 ? -0.518 7.032 12.291 1.00 35.22 348 VAL A N 1
ATOM 2739 C CA . VAL A 1 348 ? -0.689 8.445 11.885 1.00 35.22 348 VAL A CA 1
ATOM 2740 C C . VAL A 1 348 ? -1.842 9.085 12.628 1.00 35.22 348 VAL A C 1
ATOM 2742 O O . VAL A 1 348 ? -2.851 8.375 12.837 1.00 35.22 348 VAL A O 1
#

Nearest PDB structures (foldseek):
  3oeh-assembly2_O  TM=7.546E-01  e=2.223E-02  Saccharomyces cerevisiae
  3uai-assembly1_C  TM=6.382E-01  e=1.725E-01  Saccharomyces cerevisiae S288C
  7bgb-assembly1_D  TM=6.086E-01  e=5.757E-01  Homo sapiens
  2qjg-assembly2_P  TM=6.782E-01  e=1.338E+00  Methanocaldococcus jannaschii
  8v34-assembly9_I  TM=5.392E-01  e=7.326E-01  Staphylococcus aureus

Radius of gyration: 24.01 Å; Cα contacts (8 Å, |Δi|>4): 612; chains: 1; bounding box: 49×58×71 Å

Mean predicted aligned error: 9.59 Å

Organism: Citrobacter koseri (NCBI:txid545)

Foldseek 3Di:
DPPCVVVVPDPDDDDAAEADLLQAAQALVSLLVCQVVRHQAYEYKQQAALVRLLSNLVRHNRAYEYEAKFFDFLDTRSDDCPQCVPPVADVNVVGGPPPLQFFDFDADPVRHTPDGRWSFSGFWMEHCLVCVVSNVVSRHDWYFYPCVVHDLLLVLQVVVSVVVSVVVVCVVDPVDDDPDDFDWDAQAHRDNLQAWILHYDNQRHHHHDPRGHSTLHRGNQGAFFFFFQDDDPFKTKTFGPDDDDQQWKKWFADVSDTRIFGFNDWADPDPRIIITGGPDDPPCCVVDDGRGIMHTNHRPVNSVSSVDDMDIDGDPDDDDPDDPPDDDDDDDDPDDDDDDDDDDTDID

pLDDT: mean 84.9, std 21.1, range [23.55, 98.62]

Solvent-accessible surface area (backbone atoms only — not comparable to full-atom values): 20382 Å² total; per-residue (Å²): 134,80,82,58,80,69,55,83,80,51,101,62,77,97,69,89,36,67,44,48,42,70,68,49,36,82,48,49,69,56,48,29,52,43,33,78,75,62,26,52,30,38,27,43,32,68,82,43,33,43,69,57,44,29,54,34,42,78,60,38,90,38,44,31,27,40,69,40,34,32,79,48,67,80,47,58,47,52,58,48,56,67,28,28,77,76,69,70,33,40,36,70,75,78,38,62,70,56,62,47,57,43,65,41,66,43,55,51,98,86,65,48,78,77,39,74,68,27,15,80,49,19,41,18,12,33,43,36,81,92,43,50,68,60,42,45,76,22,47,44,76,38,48,34,50,60,32,86,95,57,55,70,66,46,54,54,32,52,49,48,41,52,50,54,55,51,49,52,50,40,72,74,32,90,91,52,80,79,94,68,90,64,56,80,56,73,86,57,86,57,49,79,72,73,37,91,48,31,57,72,35,56,46,34,43,86,52,85,62,87,87,45,63,16,35,72,48,76,58,54,60,49,42,82,35,37,24,34,55,42,70,60,96,66,37,34,38,32,42,38,84,54,93,84,51,57,56,20,26,36,30,35,73,56,99,64,43,79,53,66,39,40,26,58,40,60,44,80,76,50,100,47,29,33,40,36,27,42,71,57,75,62,78,68,56,77,73,60,55,67,72,36,65,28,19,40,50,32,57,38,70,62,54,53,42,64,66,56,79,70,57,73,55,80,57,91,74,93,76,83,82,72,81,81,79,84,84,75,89,79,90,88,77,97,80,79,98,68,90,74,79,84,84,64,78,58,78,103

InterPro domains:
  IPR001539 Peptidase U32 [PS01276] (65-83)
  IPR001539 Peptidase U32 [PTHR30217] (11-323)
  IPR060007 Peptidase family U32, N-terminal domain [PF01136] (10-210)

Sequence (348 aa):
MCRIWASWKLDIPPIELHASTQCDIRSVEKAKFLADVGFTQIVLARELSLSQIQAIHQATDATIEFFIHGALCVAYSGQCYISHAQTGRSANRGDCSQACRLPYTLKDDQGRVVSYEKHLLSMKDNDQTANLGALIDAGVRSFKIEGRYKDMSYVKNITAHYRQMLDAIIEERGDLARASAGRTEHFFIPSTDKTFHRGSTDYFVNARKGDIGAFDSPKFIGLPVGEVVKVAKDHLDVEVTEPLSNGDGLNVLIKREVVGFRANTVEKTGQNRYRVWPNEMPSDLHKVRPHHPLNRNLDHNWQQALTKNLQRTPGGGGYRVRRLAGTANSDADQRRGRERHPYAGGTV